Protein AF-Q8A6H8-F1 (afdb_monomer)

InterPro domains:
  IPR009057 Homedomain-like superfamily [SSF46689] (124-172)
  IPR018060 AraC-like, DNA binding HTH domain [PF12833] (94-172)
  IPR018060 AraC-like, DNA binding HTH domain [PS01124] (63-174)
  IPR018060 AraC-like, DNA binding HTH domain [SM00342] (88-172)
  IPR050204 AraC/XylS family transcriptional regulators [PTHR46796] (53-175)

pLDDT: mean 92.29, std 6.69, range [44.81, 97.75]

Sequence (185 aa):
MITVVFQPYAAKALLHIPVHLFHGKDVAMDEVEDVELSDLAKQVTDTSDNIVCIRLIEQFFLRRLYAFSEYNLKRMSAVFQEINLQPQINIPQLSEAACLSSKQFGRVFADHVGTTPKEYLRIVRMQRALFLLQQDVTLPFVQVAYECGYSDQSHMIKEFKLFSGYTPAEYLSVCAPYSDYFSEF

Structure (mmCIF, N/CA/C/O backbone):
data_AF-Q8A6H8-F1
#
_entry.id   AF-Q8A6H8-F1
#
loop_
_atom_site.group_PDB
_atom_site.id
_atom_site.type_symbol
_atom_site.label_atom_id
_atom_site.label_alt_id
_atom_site.label_comp_id
_atom_site.label_asym_id
_atom_site.label_entity_id
_atom_site.label_seq_id
_atom_site.pdbx_PDB_ins_code
_atom_site.Cartn_x
_atom_site.Cartn_y
_atom_site.Cartn_z
_atom_site.occupancy
_atom_site.B_iso_or_equiv
_atom_site.auth_seq_id
_atom_site.auth_comp_id
_atom_site.auth_asym_id
_atom_site.auth_atom_id
_atom_site.pdbx_PDB_model_num
ATOM 1 N N . MET A 1 1 ? -2.819 -14.679 -17.493 1.00 79.56 1 MET A N 1
ATOM 2 C CA . MET A 1 1 ? -2.708 -13.319 -16.930 1.00 79.56 1 MET A CA 1
ATOM 3 C C . MET A 1 1 ? -1.572 -13.351 -15.928 1.00 79.56 1 MET A C 1
ATOM 5 O O . MET A 1 1 ? -1.612 -14.199 -15.047 1.00 79.56 1 MET A O 1
ATOM 9 N N . ILE A 1 2 ? -0.545 -12.525 -16.126 1.00 89.00 2 ILE A N 1
ATOM 10 C CA . ILE A 1 2 ? 0.584 -12.386 -15.199 1.00 89.00 2 ILE A CA 1
ATOM 11 C C . ILE A 1 2 ? 0.407 -11.044 -14.495 1.00 89.00 2 ILE A C 1
ATOM 13 O O . ILE A 1 2 ? 0.223 -10.033 -15.169 1.00 89.00 2 ILE A O 1
ATOM 17 N N . THR A 1 3 ? 0.462 -11.048 -13.167 1.00 90.81 3 THR A N 1
ATOM 18 C CA . THR A 1 3 ? 0.374 -9.840 -12.342 1.00 90.81 3 THR A CA 1
ATOM 19 C C . THR A 1 3 ? 1.660 -9.706 -11.544 1.00 90.81 3 THR A C 1
ATOM 21 O O . THR A 1 3 ? 2.112 -10.673 -10.935 1.00 90.81 3 THR A O 1
ATOM 24 N N . VAL A 1 4 ? 2.246 -8.510 -11.546 1.00 90.25 4 VAL A N 1
ATOM 25 C CA . VAL A 1 4 ? 3.421 -8.180 -10.734 1.00 90.25 4 VAL A CA 1
ATOM 26 C C . VAL A 1 4 ? 2.961 -7.277 -9.600 1.00 90.25 4 VAL A C 1
ATOM 28 O O . VAL A 1 4 ? 2.483 -6.172 -9.847 1.00 90.25 4 VAL A O 1
ATOM 31 N N . VAL A 1 5 ? 3.090 -7.754 -8.364 1.00 89.94 5 VAL A N 1
ATOM 32 C CA . VAL A 1 5 ? 2.719 -7.001 -7.162 1.00 89.94 5 VAL A CA 1
ATOM 33 C C . VAL A 1 5 ? 3.993 -6.538 -6.469 1.00 89.94 5 VAL A C 1
ATOM 35 O O . VAL A 1 5 ? 4.878 -7.338 -6.169 1.00 89.94 5 VAL A O 1
ATOM 38 N N . PHE A 1 6 ? 4.107 -5.232 -6.234 1.00 89.38 6 PHE A N 1
ATOM 39 C CA . PHE A 1 6 ? 5.250 -4.653 -5.535 1.00 89.38 6 PHE A CA 1
ATOM 40 C C . PHE A 1 6 ? 4.948 -4.464 -4.054 1.00 89.38 6 PHE A C 1
ATOM 42 O O . PHE A 1 6 ? 3.821 -4.158 -3.669 1.00 89.38 6 PHE A O 1
ATOM 49 N N . GLN A 1 7 ? 5.997 -4.518 -3.230 1.00 88.88 7 GLN A N 1
ATOM 50 C CA . GLN A 1 7 ? 5.920 -3.916 -1.902 1.00 88.88 7 GLN A CA 1
ATOM 51 C C . GLN A 1 7 ? 5.551 -2.428 -2.053 1.00 88.88 7 GLN A C 1
ATOM 53 O O . GLN A 1 7 ? 6.111 -1.767 -2.938 1.00 88.88 7 GLN A O 1
ATOM 58 N N . PRO A 1 8 ? 4.671 -1.862 -1.206 1.00 90.44 8 PRO A N 1
ATOM 59 C CA . PRO A 1 8 ? 4.075 -0.548 -1.470 1.00 90.44 8 PRO A CA 1
ATOM 60 C C . PRO A 1 8 ? 5.084 0.596 -1.620 1.00 90.44 8 PRO A C 1
ATOM 62 O O . PRO A 1 8 ? 4.815 1.563 -2.315 1.00 90.44 8 PRO A O 1
ATOM 65 N N . TYR A 1 9 ? 6.264 0.489 -1.005 1.00 91.94 9 TYR A N 1
ATOM 66 C CA . TYR A 1 9 ? 7.333 1.490 -1.083 1.00 91.94 9 TYR A CA 1
ATOM 67 C C . TYR A 1 9 ? 8.402 1.207 -2.159 1.00 91.94 9 TYR A C 1
ATOM 69 O O . TYR A 1 9 ? 9.326 2.009 -2.337 1.00 91.94 9 TYR A O 1
ATOM 77 N N . ALA A 1 10 ? 8.318 0.064 -2.848 1.00 90.31 10 ALA A N 1
ATOM 78 C CA . ALA A 1 10 ? 9.340 -0.420 -3.777 1.00 90.31 10 ALA A CA 1
ATOM 79 C C . ALA A 1 10 ? 9.082 -0.026 -5.238 1.00 90.31 10 ALA A C 1
ATOM 81 O O . ALA A 1 10 ? 10.030 0.023 -6.019 1.00 90.31 10 ALA A O 1
ATOM 82 N N . ALA A 1 11 ? 7.839 0.302 -5.610 1.00 90.12 11 ALA A N 1
ATOM 83 C CA . ALA A 1 11 ? 7.481 0.613 -6.996 1.00 90.12 11 ALA A CA 1
ATOM 84 C C . ALA A 1 11 ? 8.335 1.752 -7.584 1.00 90.12 11 ALA A C 1
ATOM 86 O O . ALA A 1 11 ? 8.859 1.613 -8.686 1.00 90.12 11 ALA A O 1
ATOM 87 N N . LYS A 1 12 ? 8.600 2.824 -6.821 1.00 88.94 12 LYS A N 1
ATOM 88 C CA . LYS A 1 12 ? 9.499 3.913 -7.251 1.00 88.94 12 LYS A CA 1
ATOM 89 C C . LYS A 1 12 ? 10.909 3.418 -7.601 1.00 88.94 12 LYS A C 1
ATOM 91 O O . LYS A 1 12 ? 11.497 3.889 -8.567 1.00 88.94 12 LYS A O 1
ATOM 96 N N . ALA A 1 13 ? 11.451 2.472 -6.833 1.00 86.06 13 ALA A N 1
ATOM 97 C CA . ALA A 1 13 ? 12.796 1.939 -7.054 1.00 86.06 13 ALA A CA 1
ATOM 98 C C . ALA A 1 13 ? 12.891 1.057 -8.308 1.00 86.06 13 ALA A C 1
ATOM 100 O O . ALA A 1 13 ? 13.973 0.878 -8.849 1.00 86.06 13 ALA A O 1
ATOM 101 N N . LEU A 1 14 ? 11.765 0.510 -8.767 1.00 89.12 14 LEU A N 1
ATOM 102 C CA . LEU A 1 14 ? 11.696 -0.409 -9.903 1.00 89.12 14 LEU A CA 1
ATOM 103 C C . LEU A 1 14 ? 11.236 0.286 -11.191 1.00 89.12 14 LEU A C 1
ATOM 105 O O . LEU A 1 14 ? 11.689 -0.053 -12.283 1.00 89.12 14 LEU A O 1
ATOM 109 N N . LEU A 1 15 ? 10.361 1.282 -11.065 1.00 88.25 15 LEU A N 1
ATOM 110 C CA . LEU A 1 15 ? 9.856 2.083 -12.180 1.00 88.25 15 LEU A CA 1
ATOM 111 C C . LEU A 1 15 ? 10.680 3.354 -12.410 1.00 88.25 15 LEU A C 1
ATOM 113 O O . LEU A 1 15 ? 10.558 3.963 -13.460 1.00 88.25 15 LEU A O 1
ATOM 117 N N . HIS A 1 16 ? 11.498 3.773 -11.438 1.00 85.88 16 HIS A N 1
ATOM 118 C CA . HIS A 1 16 ? 12.244 5.042 -11.442 1.00 85.88 16 HIS A CA 1
ATOM 119 C C . HIS A 1 16 ? 11.366 6.297 -11.623 1.00 85.88 16 HIS A C 1
ATOM 121 O O . HIS A 1 16 ? 11.869 7.378 -11.928 1.00 85.88 16 HIS A O 1
ATOM 127 N N . ILE A 1 17 ? 10.061 6.174 -11.373 1.00 87.38 17 ILE A N 1
ATOM 128 C CA . ILE A 1 17 ? 9.063 7.237 -11.503 1.00 87.38 17 ILE A CA 1
ATOM 129 C C . ILE A 1 17 ? 8.408 7.456 -10.133 1.00 87.38 17 ILE A C 1
ATOM 131 O O . ILE A 1 17 ? 8.108 6.476 -9.442 1.00 87.38 17 ILE A O 1
ATOM 135 N N . PRO A 1 18 ? 8.178 8.712 -9.703 1.00 87.12 18 PRO A N 1
ATOM 136 C CA . PRO A 1 18 ? 7.430 8.982 -8.481 1.00 87.12 18 PRO A CA 1
ATOM 137 C C . PRO A 1 18 ? 6.023 8.379 -8.549 1.00 87.12 18 PRO A C 1
ATOM 139 O O . PRO A 1 18 ? 5.228 8.714 -9.426 1.00 87.12 18 PRO A O 1
ATOM 142 N N . VAL A 1 19 ? 5.692 7.513 -7.592 1.00 90.31 19 VAL A N 1
ATOM 143 C CA . VAL A 1 19 ? 4.457 6.710 -7.634 1.00 90.31 19 VAL A CA 1
ATOM 144 C C . VAL A 1 19 ? 3.213 7.575 -7.419 1.00 90.31 19 VAL A C 1
ATOM 146 O O . VAL A 1 19 ? 2.127 7.228 -7.873 1.00 90.31 19 VAL A O 1
ATOM 149 N N . HIS A 1 20 ? 3.356 8.756 -6.804 1.00 87.81 20 HIS A N 1
ATOM 150 C CA . HIS A 1 20 ? 2.240 9.689 -6.609 1.00 87.81 20 HIS A CA 1
ATOM 151 C C . HIS A 1 20 ? 1.619 10.178 -7.923 1.00 87.81 20 HIS A C 1
ATOM 153 O O . HIS A 1 20 ? 0.476 10.630 -7.919 1.00 87.81 20 HIS A O 1
ATOM 159 N N . LEU A 1 21 ? 2.332 10.071 -9.050 1.00 87.25 21 LEU A N 1
ATOM 160 C CA . LEU A 1 21 ? 1.800 10.413 -10.372 1.00 87.25 21 LEU A CA 1
ATOM 161 C C . LEU A 1 21 ? 0.691 9.447 -10.829 1.00 87.25 21 LEU A C 1
ATOM 163 O O . LEU A 1 21 ? -0.188 9.847 -11.603 1.00 87.25 21 LEU A O 1
ATOM 167 N N . PHE A 1 22 ? 0.699 8.221 -10.296 1.00 88.06 22 PHE A N 1
ATOM 168 C CA . PHE A 1 22 ? -0.263 7.151 -10.575 1.00 88.06 22 PHE A CA 1
ATOM 169 C C . PHE A 1 22 ? -1.423 7.094 -9.567 1.00 88.06 22 PHE A C 1
ATOM 171 O O . PHE A 1 22 ? -2.296 6.239 -9.678 1.00 88.06 22 PHE A O 1
ATOM 178 N N . HIS A 1 23 ? -1.462 7.982 -8.568 1.00 88.12 23 HIS A N 1
ATOM 179 C CA . HIS A 1 23 ? -2.478 7.925 -7.516 1.00 88.12 23 HIS A CA 1
ATOM 180 C C . HIS A 1 23 ? -3.898 8.022 -8.093 1.00 88.12 23 HIS A C 1
ATOM 182 O O . HIS A 1 23 ? -4.257 9.018 -8.723 1.00 88.12 23 HIS A O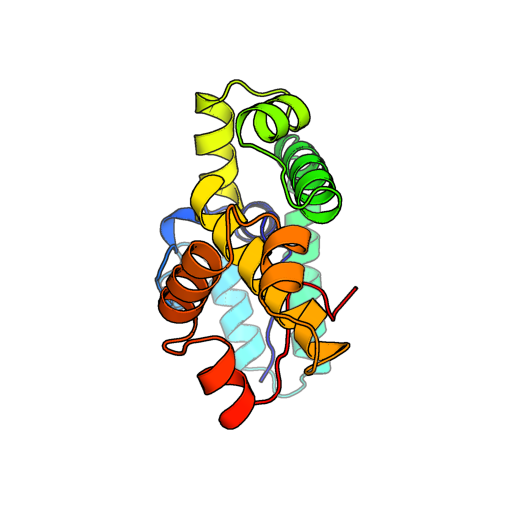 1
ATOM 188 N N . GLY A 1 24 ? -4.705 6.986 -7.839 1.00 85.31 24 GLY A N 1
ATOM 189 C CA . GLY A 1 24 ? -6.109 6.927 -8.248 1.00 85.31 24 GLY A CA 1
ATOM 190 C C . GLY A 1 24 ? -6.302 6.768 -9.755 1.00 85.31 24 GLY A C 1
ATOM 191 O O . GLY A 1 24 ? -7.358 7.141 -10.263 1.00 85.31 24 GLY A O 1
ATOM 192 N N . LYS A 1 25 ? -5.284 6.273 -10.470 1.00 88.00 25 LYS A N 1
ATOM 193 C CA . LYS A 1 25 ? -5.311 6.077 -11.918 1.00 88.00 25 LYS A CA 1
ATOM 194 C C . LYS A 1 25 ? -4.886 4.660 -12.272 1.00 88.00 25 LYS A C 1
ATOM 196 O O . LYS A 1 25 ? -3.893 4.166 -11.743 1.00 88.00 25 LYS A O 1
ATOM 201 N N . ASP A 1 26 ? -5.570 4.095 -13.254 1.00 88.69 26 ASP A N 1
ATOM 202 C CA . ASP A 1 26 ? -5.070 2.961 -14.019 1.00 88.69 26 ASP A CA 1
ATOM 203 C C . ASP A 1 26 ? -4.310 3.533 -15.219 1.00 88.69 26 ASP A C 1
ATOM 205 O O . ASP A 1 26 ? -4.898 4.235 -16.041 1.00 88.69 26 ASP A O 1
ATOM 209 N N . VAL A 1 27 ? -2.996 3.307 -15.277 1.00 87.75 27 VAL A N 1
ATOM 210 C CA . VAL A 1 27 ? -2.124 3.860 -16.326 1.00 87.75 27 VAL A CA 1
ATOM 211 C C . VAL A 1 27 ? -1.640 2.736 -17.225 1.00 87.75 27 VAL A C 1
ATOM 213 O O . VAL A 1 27 ? -1.119 1.726 -16.745 1.00 87.75 27 VAL A O 1
ATOM 216 N N . ALA A 1 28 ? -1.833 2.906 -18.531 1.00 86.75 28 ALA A N 1
ATOM 217 C CA . ALA A 1 28 ? -1.372 1.943 -19.517 1.00 86.75 28 ALA A CA 1
ATOM 218 C C . ALA A 1 28 ? 0.157 2.021 -19.675 1.00 86.75 28 ALA A C 1
ATOM 220 O O . ALA A 1 28 ? 0.766 3.073 -19.488 1.00 86.75 28 ALA A O 1
ATOM 221 N N . MET A 1 29 ? 0.802 0.895 -19.995 1.00 82.31 29 MET A N 1
ATOM 222 C CA . MET A 1 29 ? 2.273 0.821 -20.033 1.00 82.31 29 MET A CA 1
ATOM 223 C C . MET A 1 29 ? 2.904 1.722 -21.102 1.00 82.31 29 MET A C 1
ATOM 225 O O . MET A 1 29 ? 4.041 2.145 -20.938 1.00 82.31 29 MET A O 1
ATOM 229 N N . ASP A 1 30 ? 2.177 2.017 -22.176 1.00 79.06 30 ASP A N 1
ATOM 230 C CA . ASP A 1 30 ? 2.574 2.923 -23.256 1.00 79.06 30 ASP A CA 1
ATOM 231 C C . ASP A 1 30 ? 2.450 4.411 -22.890 1.00 79.06 30 ASP A C 1
ATOM 233 O O . ASP A 1 30 ? 3.101 5.249 -23.512 1.00 79.06 30 ASP A O 1
ATOM 237 N N . GLU A 1 31 ? 1.659 4.746 -21.868 1.00 83.94 31 GLU A N 1
ATOM 238 C CA . GLU A 1 31 ? 1.574 6.100 -21.301 1.00 83.94 31 GLU A CA 1
ATOM 239 C C . GLU A 1 31 ? 2.688 6.380 -20.284 1.00 83.94 31 GLU A C 1
ATOM 241 O O . GLU A 1 31 ? 2.928 7.530 -19.908 1.00 83.94 31 GLU A O 1
ATOM 246 N N . VAL A 1 32 ? 3.382 5.336 -19.823 1.00 85.06 32 VAL A N 1
ATOM 247 C CA . VAL A 1 32 ? 4.562 5.484 -18.977 1.00 85.06 32 VAL A CA 1
ATOM 248 C C . VAL A 1 32 ? 5.726 5.923 -19.863 1.00 85.06 32 VAL A C 1
ATOM 250 O O . VAL A 1 32 ? 6.092 5.226 -20.805 1.00 85.06 32 VAL A O 1
ATOM 253 N N . GLU A 1 33 ? 6.348 7.062 -19.549 1.00 86.00 33 GLU A N 1
ATOM 254 C CA . GLU A 1 33 ? 7.526 7.594 -20.259 1.00 86.00 33 GLU A CA 1
ATOM 255 C C . GLU A 1 33 ? 8.808 6.773 -19.967 1.00 86.00 33 GLU A C 1
ATOM 257 O O . GLU A 1 33 ? 9.845 7.301 -19.565 1.00 86.00 33 GLU A O 1
ATOM 262 N N . ASP A 1 34 ? 8.737 5.453 -20.153 1.00 89.75 34 ASP A N 1
ATOM 263 C CA . ASP A 1 34 ? 9.796 4.480 -19.911 1.00 89.75 34 ASP A CA 1
ATOM 264 C C . ASP A 1 34 ? 9.889 3.483 -21.077 1.00 89.75 34 ASP A C 1
ATOM 266 O O . ASP A 1 34 ? 9.114 2.529 -21.206 1.00 89.75 34 ASP A O 1
ATOM 270 N N . VAL A 1 35 ? 10.881 3.719 -21.939 1.00 90.81 35 VAL A N 1
ATOM 271 C CA . VAL A 1 35 ? 11.100 2.934 -23.161 1.00 90.81 35 VAL A CA 1
ATOM 272 C C . VAL A 1 35 ? 11.441 1.479 -22.840 1.00 90.81 35 VAL A C 1
ATOM 274 O O . VAL A 1 35 ? 10.928 0.579 -23.499 1.00 90.81 35 VAL A O 1
ATOM 277 N N . GLU A 1 36 ? 12.260 1.216 -21.814 1.00 91.69 36 GLU A N 1
ATOM 278 C CA . GLU A 1 36 ? 12.641 -0.167 -21.509 1.00 91.69 36 GLU A CA 1
ATOM 279 C C . GLU A 1 36 ? 11.456 -0.965 -20.946 1.00 91.69 36 GLU A C 1
ATOM 281 O O . GLU A 1 36 ? 11.333 -2.158 -21.223 1.00 91.69 36 GLU A O 1
ATOM 286 N N . LEU A 1 37 ? 10.590 -0.320 -20.154 1.00 91.88 37 LEU A N 1
ATOM 287 C CA . LEU A 1 37 ? 9.371 -0.943 -19.636 1.00 91.88 37 LEU A CA 1
ATOM 288 C C . LEU A 1 37 ? 8.381 -1.244 -20.769 1.00 91.88 37 LEU A C 1
ATOM 290 O O . LEU A 1 37 ? 7.800 -2.329 -20.807 1.00 91.88 37 LEU A O 1
ATOM 294 N N . SER A 1 38 ? 8.243 -0.321 -21.723 1.00 91.69 38 SER A N 1
ATOM 295 C CA . SER A 1 38 ? 7.444 -0.525 -22.936 1.00 91.69 38 SER A CA 1
ATOM 296 C C . SER A 1 38 ? 7.959 -1.697 -23.779 1.00 91.69 38 SER A C 1
ATOM 298 O O . SER A 1 38 ? 7.174 -2.500 -24.287 1.00 91.69 38 SER A O 1
ATOM 300 N N . ASP A 1 39 ? 9.279 -1.831 -23.914 1.00 93.19 39 ASP A N 1
ATOM 301 C CA . ASP A 1 39 ? 9.896 -2.943 -24.640 1.00 93.19 39 ASP A CA 1
ATOM 302 C C . ASP A 1 39 ? 9.709 -4.281 -23.915 1.00 93.19 39 ASP A C 1
ATOM 304 O O . ASP A 1 39 ? 9.414 -5.288 -24.563 1.00 93.19 39 ASP A O 1
ATOM 308 N N . LEU A 1 40 ? 9.806 -4.302 -22.580 1.00 94.31 40 LEU A N 1
ATOM 309 C CA . LEU A 1 40 ? 9.462 -5.482 -21.782 1.00 94.31 40 LEU A CA 1
ATOM 310 C C . LEU A 1 40 ? 7.999 -5.889 -22.006 1.00 94.31 40 LEU A C 1
ATOM 312 O O . LEU A 1 40 ? 7.723 -7.065 -22.237 1.00 94.31 40 LEU A O 1
ATOM 316 N N . ALA A 1 41 ? 7.065 -4.934 -21.958 1.00 92.69 41 ALA A N 1
ATOM 317 C CA . ALA A 1 41 ? 5.640 -5.204 -22.134 1.00 92.69 41 ALA A CA 1
ATOM 318 C C . ALA A 1 41 ? 5.341 -5.843 -23.502 1.00 92.69 41 ALA A C 1
ATOM 320 O O . ALA A 1 41 ? 4.582 -6.813 -23.576 1.00 92.69 41 ALA A O 1
ATOM 321 N N . LYS A 1 42 ? 5.989 -5.366 -24.575 1.00 92.81 42 LYS A N 1
ATOM 322 C CA . LYS A 1 42 ? 5.908 -5.982 -25.912 1.00 92.81 42 LYS A CA 1
ATOM 323 C C . LYS A 1 42 ? 6.450 -7.412 -25.906 1.00 92.81 42 LYS A C 1
ATOM 325 O O . LYS A 1 42 ? 5.740 -8.323 -26.313 1.00 92.81 42 LYS A O 1
ATOM 330 N N . GLN A 1 43 ? 7.650 -7.631 -25.361 1.00 94.50 43 GLN A N 1
ATOM 331 C CA . GLN A 1 43 ? 8.256 -8.969 -25.293 1.00 94.50 43 GLN A CA 1
ATOM 332 C C . GLN A 1 43 ? 7.382 -9.974 -24.531 1.00 94.50 43 GLN A C 1
ATOM 334 O O . GLN A 1 43 ? 7.242 -11.117 -24.962 1.00 94.50 43 GLN A O 1
ATOM 339 N N . VAL A 1 44 ? 6.779 -9.555 -23.416 1.00 94.69 44 VAL A N 1
ATOM 340 C CA . VAL A 1 44 ? 5.854 -10.386 -22.629 1.00 94.69 44 VAL A CA 1
ATOM 341 C C . VAL A 1 44 ? 4.567 -10.676 -23.404 1.00 94.69 44 VAL A C 1
ATOM 343 O O . VAL A 1 44 ? 4.057 -11.788 -23.324 1.00 94.69 44 VAL A O 1
ATOM 346 N N . THR A 1 45 ? 4.056 -9.709 -24.168 1.00 92.50 45 THR A N 1
ATOM 347 C CA . THR A 1 45 ? 2.838 -9.877 -24.982 1.00 92.50 45 THR A CA 1
ATOM 348 C C . THR A 1 45 ? 3.061 -10.833 -26.156 1.00 92.50 45 THR A C 1
ATOM 350 O O . THR A 1 45 ? 2.194 -11.651 -26.456 1.00 92.50 45 THR A O 1
ATOM 353 N N . ASP A 1 46 ? 4.236 -10.770 -26.785 1.00 94.19 46 ASP A N 1
ATOM 354 C CA . ASP A 1 46 ? 4.601 -11.610 -27.932 1.00 94.19 46 ASP A CA 1
ATOM 355 C C . ASP A 1 46 ? 5.032 -13.034 -27.525 1.00 94.19 46 ASP A C 1
ATOM 357 O O . ASP A 1 46 ? 5.163 -13.925 -28.370 1.00 94.19 46 ASP A O 1
ATOM 361 N N . THR A 1 47 ? 5.247 -13.276 -26.229 1.00 95.19 47 THR A N 1
ATOM 362 C CA . THR A 1 47 ? 5.685 -14.567 -25.691 1.00 95.19 47 THR A CA 1
ATOM 363 C C . THR A 1 47 ? 4.495 -15.375 -25.174 1.00 95.19 47 THR A C 1
ATOM 365 O O . THR A 1 47 ? 3.773 -14.958 -24.275 1.00 95.19 47 THR A O 1
ATOM 368 N N . SER A 1 48 ? 4.308 -16.585 -25.706 1.00 93.75 48 SER A N 1
ATOM 369 C CA . SER A 1 48 ? 3.215 -17.484 -25.298 1.00 93.75 48 SER A CA 1
ATOM 370 C C . SER A 1 48 ? 3.517 -18.318 -24.045 1.00 93.75 48 SER A C 1
ATOM 372 O O . SER A 1 48 ? 2.594 -18.831 -23.412 1.00 93.75 48 SER A O 1
ATOM 374 N N . ASP A 1 49 ? 4.792 -18.461 -23.675 1.00 96.00 49 ASP A N 1
ATOM 375 C CA . ASP A 1 49 ? 5.223 -19.225 -22.502 1.00 96.00 49 ASP A CA 1
ATOM 376 C C . ASP A 1 49 ? 5.328 -18.331 -21.256 1.00 96.00 49 ASP A C 1
ATOM 378 O O . ASP A 1 49 ? 6.235 -17.505 -21.126 1.00 96.00 49 ASP A O 1
ATOM 382 N N . ASN A 1 50 ? 4.433 -18.559 -20.290 1.00 95.00 50 ASN A N 1
ATOM 383 C CA . ASN A 1 50 ? 4.405 -17.823 -19.026 1.00 95.00 50 ASN A CA 1
ATOM 384 C C . ASN A 1 50 ? 5.716 -17.929 -18.229 1.00 95.00 50 ASN A C 1
ATOM 386 O O . ASN A 1 50 ? 6.081 -16.970 -17.554 1.00 95.00 50 ASN A O 1
ATOM 390 N N . ILE A 1 51 ? 6.437 -19.055 -18.290 1.00 96.06 51 ILE A N 1
ATOM 391 C CA . ILE A 1 51 ? 7.716 -19.215 -17.580 1.00 96.06 51 ILE A CA 1
ATOM 392 C C . ILE A 1 51 ? 8.779 -18.292 -18.176 1.00 96.06 51 ILE A C 1
ATOM 394 O O . ILE A 1 51 ? 9.586 -17.709 -17.447 1.00 96.06 51 ILE A O 1
ATOM 398 N N . VAL A 1 52 ? 8.771 -18.129 -19.500 1.00 96.88 52 VAL A N 1
ATOM 399 C CA . VAL A 1 52 ? 9.666 -17.194 -20.186 1.00 96.88 52 VAL A CA 1
ATOM 400 C C . VAL A 1 52 ? 9.285 -15.755 -19.841 1.00 96.88 52 VAL A C 1
ATOM 402 O O . VAL A 1 52 ? 10.167 -14.978 -19.482 1.00 96.88 52 VAL A O 1
ATOM 405 N N . CYS A 1 53 ? 7.991 -15.420 -19.843 1.00 97.12 53 CYS A N 1
ATOM 406 C CA . CYS A 1 53 ? 7.509 -14.097 -19.435 1.00 97.12 53 CYS A CA 1
ATOM 407 C C . CYS A 1 53 ? 7.938 -13.731 -18.008 1.00 97.12 53 CYS A C 1
ATOM 409 O O . CYS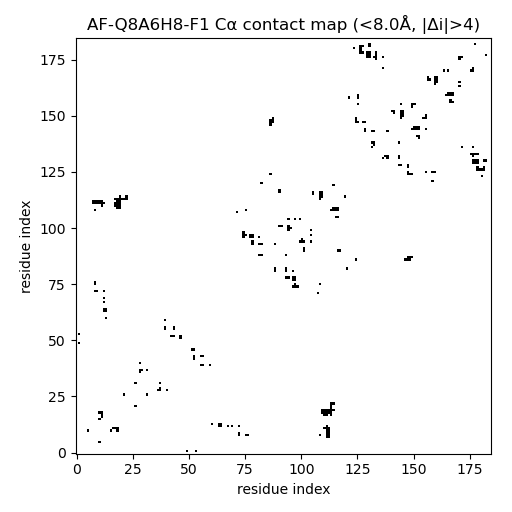 A 1 53 ? 8.466 -12.642 -17.793 1.00 97.12 53 CYS A O 1
ATOM 411 N N . ILE A 1 54 ? 7.766 -14.644 -17.044 1.00 96.88 54 ILE A N 1
ATOM 412 C CA . ILE A 1 54 ? 8.186 -14.432 -15.650 1.00 96.88 54 ILE A CA 1
ATOM 413 C C . ILE A 1 54 ? 9.686 -14.137 -15.589 1.00 96.88 54 ILE A C 1
ATOM 415 O O . ILE A 1 54 ? 10.090 -13.148 -14.985 1.00 96.88 54 ILE A O 1
ATOM 419 N N . ARG A 1 55 ? 10.512 -14.925 -16.285 1.00 97.38 55 ARG A N 1
ATOM 420 C CA . ARG A 1 55 ? 11.967 -14.722 -16.298 1.00 97.38 55 ARG A CA 1
ATOM 421 C C . ARG A 1 55 ? 12.369 -13.367 -16.883 1.00 97.38 55 ARG A C 1
ATOM 423 O O . ARG A 1 55 ? 13.277 -12.732 -16.354 1.00 97.38 55 ARG A O 1
ATOM 430 N N . LEU A 1 56 ? 11.720 -12.929 -17.964 1.00 97.00 56 LEU A N 1
ATOM 431 C CA . LEU A 1 56 ? 11.964 -11.615 -18.570 1.00 97.00 56 LEU A CA 1
ATOM 432 C C . LEU A 1 56 ? 11.648 -10.483 -17.584 1.00 97.00 56 LEU A C 1
ATOM 434 O O . LEU A 1 56 ? 12.460 -9.576 -17.397 1.00 97.00 56 LEU A O 1
ATOM 438 N N . ILE A 1 57 ? 10.497 -10.577 -16.915 1.00 96.12 57 ILE A N 1
ATOM 439 C CA . ILE A 1 57 ? 10.043 -9.619 -15.903 1.00 96.12 57 ILE A CA 1
ATOM 440 C C . ILE A 1 57 ? 11.019 -9.571 -14.717 1.00 96.12 57 ILE A C 1
ATOM 442 O O . ILE A 1 57 ? 11.449 -8.491 -14.309 1.00 96.12 57 ILE A O 1
ATOM 446 N N . GLU A 1 58 ? 11.413 -10.729 -14.183 1.00 95.69 58 GLU A N 1
ATOM 447 C CA . GLU A 1 58 ? 12.362 -10.826 -13.070 1.00 95.69 58 GLU A CA 1
ATOM 448 C C . GLU A 1 58 ? 13.721 -10.227 -13.435 1.00 95.69 58 GLU A C 1
ATOM 450 O O . GLU A 1 58 ? 14.256 -9.406 -12.691 1.00 95.69 58 GLU A O 1
ATOM 455 N N . GLN A 1 59 ? 14.276 -10.592 -14.595 1.00 95.44 59 GLN A N 1
ATOM 456 C CA . GLN A 1 59 ? 15.565 -10.072 -15.053 1.00 95.44 59 GLN A CA 1
ATOM 457 C C . GLN A 1 59 ? 15.541 -8.551 -15.205 1.00 95.44 59 GLN A C 1
ATOM 459 O O . GLN A 1 59 ? 16.491 -7.876 -14.799 1.00 95.44 59 GLN A O 1
ATOM 464 N N . PHE A 1 60 ? 14.453 -8.007 -15.748 1.00 94.81 60 PHE A N 1
ATOM 465 C CA . PHE A 1 60 ? 14.269 -6.572 -15.894 1.00 94.81 60 PHE A CA 1
ATOM 466 C C . PHE A 1 60 ? 14.268 -5.851 -14.540 1.00 94.81 60 PHE A C 1
ATOM 468 O O . PHE A 1 60 ? 15.063 -4.929 -14.325 1.00 94.81 60 PHE A O 1
ATOM 475 N N . PHE A 1 61 ? 13.423 -6.287 -13.604 1.00 93.50 61 PHE A N 1
ATOM 476 C CA . PHE A 1 61 ? 13.289 -5.619 -12.310 1.00 93.50 61 PHE A CA 1
ATOM 477 C C . PHE A 1 61 ? 14.508 -5.820 -11.408 1.00 93.50 61 PHE A C 1
ATOM 479 O O . PHE A 1 61 ? 14.922 -4.873 -10.741 1.00 93.50 61 PHE A O 1
ATOM 486 N N . LEU A 1 62 ? 15.150 -6.993 -11.434 1.00 91.44 62 LEU A N 1
ATOM 487 C CA . LEU A 1 62 ? 16.401 -7.221 -10.705 1.00 91.44 62 LEU A CA 1
ATOM 488 C C . LEU A 1 62 ? 17.518 -6.313 -11.221 1.00 91.44 62 LEU A C 1
ATOM 490 O O . LEU A 1 62 ? 18.223 -5.699 -10.421 1.00 91.44 62 LEU A O 1
ATOM 494 N N . ARG A 1 63 ? 17.659 -6.168 -12.547 1.00 91.75 63 ARG A N 1
ATOM 495 C CA . ARG A 1 63 ? 18.647 -5.257 -13.146 1.00 91.75 63 ARG A CA 1
ATOM 496 C C . ARG A 1 63 ? 18.461 -3.826 -12.644 1.00 91.75 63 ARG A C 1
ATOM 498 O O . ARG A 1 63 ? 19.441 -3.182 -12.273 1.00 91.75 63 ARG A O 1
ATOM 505 N N . ARG A 1 64 ? 17.218 -3.340 -12.611 1.00 89.44 64 ARG A N 1
ATOM 506 C CA . ARG A 1 64 ? 16.900 -1.994 -12.112 1.00 89.44 64 ARG A CA 1
ATOM 507 C C . ARG A 1 64 ? 17.169 -1.848 -10.625 1.00 89.44 64 ARG A C 1
ATOM 509 O O . ARG A 1 64 ? 17.817 -0.888 -10.224 1.00 89.44 64 ARG A O 1
ATOM 516 N N . LEU A 1 65 ? 16.781 -2.844 -9.832 1.00 85.81 65 LEU A N 1
ATOM 517 C CA . LEU A 1 65 ? 17.033 -2.856 -8.396 1.00 85.81 65 LEU A CA 1
ATOM 518 C C . LEU A 1 65 ? 18.533 -2.762 -8.072 1.00 85.81 65 LEU A C 1
ATOM 520 O O . LEU A 1 65 ? 18.914 -2.004 -7.186 1.00 85.81 65 LEU A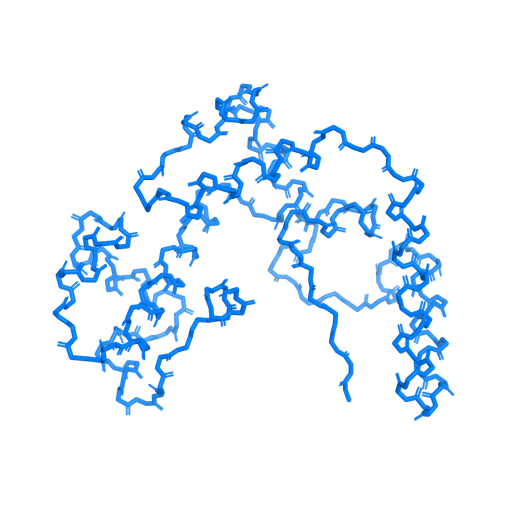 O 1
ATOM 524 N N . TYR A 1 66 ? 19.394 -3.484 -8.800 1.00 83.94 66 TYR A N 1
ATOM 525 C CA . TYR A 1 66 ? 20.848 -3.428 -8.592 1.00 83.94 66 TYR A CA 1
ATOM 526 C C . TYR A 1 66 ? 21.492 -2.119 -9.057 1.00 83.94 66 TYR A C 1
ATOM 528 O O . TYR A 1 66 ? 22.496 -1.696 -8.485 1.00 83.94 66 TYR A O 1
ATOM 536 N N . ALA A 1 67 ? 20.933 -1.472 -10.081 1.00 80.38 67 ALA A N 1
ATOM 537 C CA . ALA A 1 67 ? 21.418 -0.179 -10.558 1.00 80.38 67 ALA A CA 1
ATOM 538 C C . ALA A 1 67 ? 21.051 0.979 -9.609 1.00 80.38 67 ALA A C 1
ATOM 540 O O . ALA A 1 67 ? 21.607 2.074 -9.716 1.00 80.38 67 ALA A O 1
ATOM 541 N N . PHE A 1 68 ? 20.127 0.747 -8.677 1.00 72.88 68 PHE A N 1
ATOM 542 C CA . PHE A 1 68 ? 19.507 1.784 -7.875 1.00 72.88 68 PHE A CA 1
ATOM 543 C C . PHE A 1 68 ? 20.009 1.767 -6.424 1.00 72.88 68 PHE A C 1
ATOM 545 O O . PHE A 1 68 ? 19.759 0.839 -5.658 1.00 72.88 68 PHE A O 1
ATOM 552 N N . SER A 1 69 ? 20.710 2.828 -6.008 1.00 64.88 69 SER A N 1
ATOM 553 C CA . SER A 1 69 ? 21.131 3.010 -4.610 1.00 64.88 69 SER A CA 1
ATOM 554 C C . SER A 1 69 ? 20.265 4.060 -3.903 1.00 64.88 69 SER A C 1
ATOM 556 O O . SER A 1 69 ? 20.594 5.243 -3.870 1.00 64.88 69 SER A O 1
ATOM 558 N N . GLU A 1 70 ? 19.142 3.646 -3.303 1.00 73.19 70 GLU A N 1
ATOM 559 C CA . GLU A 1 70 ? 18.297 4.561 -2.516 1.00 73.19 70 GLU A CA 1
ATOM 560 C C . GLU A 1 70 ? 18.359 4.284 -1.015 1.00 73.19 70 GLU A C 1
ATOM 562 O O . GLU A 1 70 ? 17.817 3.307 -0.496 1.00 73.19 70 GLU A O 1
ATOM 567 N N . TYR A 1 71 ? 18.942 5.227 -0.278 1.00 77.88 71 TYR A N 1
ATOM 568 C CA . TYR A 1 71 ? 18.864 5.256 1.183 1.00 77.88 71 TYR A CA 1
ATOM 569 C C . TYR A 1 71 ? 17.414 5.396 1.684 1.00 77.88 71 TYR A C 1
ATOM 571 O O . TYR A 1 71 ? 17.097 4.937 2.782 1.00 77.88 71 TYR A O 1
ATOM 579 N N . ASN A 1 72 ? 16.515 5.987 0.884 1.00 88.31 72 ASN A N 1
ATOM 580 C CA . ASN A 1 72 ? 15.100 6.103 1.236 1.00 88.31 72 ASN A CA 1
ATOM 581 C C . ASN A 1 72 ? 14.376 4.756 1.219 1.00 88.31 72 ASN A C 1
ATOM 583 O O . ASN A 1 72 ? 13.461 4.583 2.015 1.00 88.31 72 ASN A O 1
ATOM 587 N N . LEU A 1 73 ? 14.819 3.776 0.422 1.00 88.31 73 LEU A N 1
ATOM 588 C CA . LEU A 1 73 ? 14.210 2.445 0.420 1.00 88.31 73 LEU A CA 1
ATOM 589 C C . LEU A 1 73 ? 14.361 1.768 1.791 1.00 88.31 73 LEU A C 1
ATOM 591 O O . LEU A 1 73 ? 13.399 1.221 2.323 1.00 88.31 73 LEU A O 1
ATOM 595 N N . LYS A 1 74 ? 15.541 1.889 2.415 1.00 89.62 74 LYS A N 1
ATOM 596 C CA . LYS A 1 74 ? 15.782 1.388 3.780 1.00 89.62 74 LYS A CA 1
ATOM 597 C C . LYS A 1 74 ? 14.938 2.125 4.821 1.00 89.62 74 LYS A C 1
ATOM 599 O O . LYS A 1 74 ? 14.382 1.492 5.711 1.00 89.62 74 LYS A O 1
ATOM 604 N N . ARG A 1 75 ? 14.807 3.451 4.691 1.00 94.06 75 ARG A N 1
ATOM 605 C CA . ARG A 1 75 ? 13.945 4.261 5.571 1.00 94.06 75 ARG A CA 1
ATOM 606 C C . ARG A 1 75 ? 12.484 3.842 5.458 1.00 94.06 75 ARG A C 1
ATOM 608 O O . ARG A 1 75 ? 11.828 3.668 6.475 1.00 94.06 75 ARG A O 1
ATOM 615 N N . MET A 1 76 ? 11.983 3.654 4.238 1.00 94.88 76 MET A N 1
ATOM 616 C CA . MET A 1 76 ? 10.608 3.210 4.016 1.00 94.88 76 MET A CA 1
ATOM 617 C C . MET A 1 76 ? 10.397 1.782 4.511 1.00 94.88 76 MET A C 1
ATOM 619 O O . MET A 1 76 ? 9.394 1.524 5.160 1.00 94.88 76 MET A O 1
ATOM 623 N N . SER A 1 77 ? 11.364 0.884 4.326 1.00 92.94 77 SER A N 1
ATOM 624 C CA . SER A 1 77 ? 11.299 -0.457 4.914 1.00 92.94 77 SER A CA 1
ATOM 625 C C . SER A 1 77 ? 11.126 -0.412 6.439 1.00 92.94 77 SER A C 1
ATOM 627 O O . SER A 1 77 ? 10.274 -1.122 6.964 1.00 92.94 77 SER A O 1
ATOM 629 N N . ALA A 1 78 ? 11.876 0.444 7.146 1.00 94.00 78 ALA A N 1
ATOM 630 C CA . ALA A 1 78 ? 11.728 0.620 8.594 1.00 94.00 78 ALA A CA 1
ATOM 631 C C . ALA A 1 78 ? 10.356 1.208 8.970 1.00 94.00 78 ALA A C 1
ATOM 633 O O . ALA A 1 78 ? 9.692 0.716 9.877 1.00 94.00 78 ALA A O 1
ATOM 634 N N . VAL A 1 79 ? 9.884 2.214 8.227 1.00 96.81 79 VAL A N 1
ATOM 635 C CA . VAL A 1 79 ? 8.540 2.795 8.404 1.00 96.81 79 VAL A CA 1
ATOM 636 C C . VAL A 1 79 ? 7.454 1.729 8.271 1.00 96.81 79 VAL A C 1
ATOM 638 O O . VAL A 1 79 ? 6.545 1.681 9.090 1.00 96.81 79 VAL A O 1
ATOM 641 N N . PHE A 1 80 ? 7.539 0.864 7.261 1.00 95.38 80 PHE A N 1
ATOM 642 C CA . PHE A 1 80 ? 6.543 -0.179 7.022 1.00 95.38 80 PHE A CA 1
ATOM 643 C C . PHE A 1 80 ? 6.587 -1.293 8.068 1.00 95.38 80 PHE A C 1
ATOM 645 O O . PHE A 1 80 ? 5.536 -1.797 8.460 1.00 95.38 80 PHE A O 1
ATOM 652 N N . GLN A 1 81 ? 7.773 -1.621 8.585 1.00 94.44 81 GLN A N 1
ATOM 653 C CA . GLN A 1 81 ? 7.903 -2.503 9.741 1.00 94.44 81 GLN A CA 1
ATOM 654 C C . GLN A 1 81 ? 7.143 -1.936 10.951 1.00 94.44 81 GLN A C 1
ATOM 656 O O . GLN A 1 81 ? 6.333 -2.642 11.549 1.00 94.44 81 GLN A O 1
ATOM 661 N N . GLU A 1 82 ? 7.324 -0.651 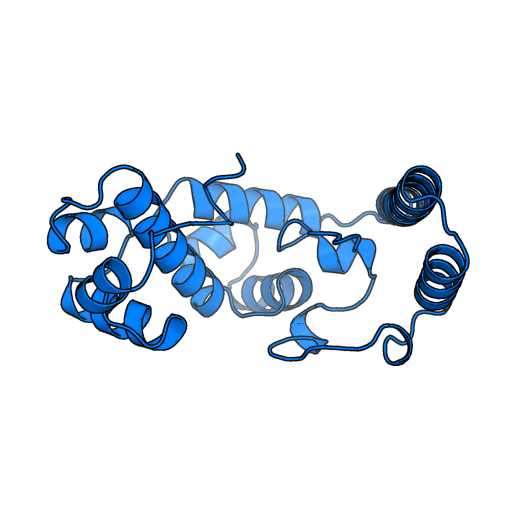11.266 1.00 96.38 82 GLU A N 1
ATOM 662 C CA . GLU A 1 82 ? 6.604 0.004 12.365 1.00 96.38 82 GLU A CA 1
ATOM 663 C C . GLU A 1 82 ? 5.088 0.069 12.120 1.00 96.38 82 GLU A C 1
ATOM 665 O O . GLU A 1 82 ? 4.300 -0.236 13.017 1.00 96.38 82 GLU A O 1
ATOM 670 N N . ILE A 1 83 ? 4.661 0.383 10.888 1.00 95.50 83 ILE A N 1
ATOM 671 C CA . ILE A 1 83 ? 3.243 0.359 10.494 1.00 95.50 83 ILE A CA 1
ATOM 672 C C . ILE A 1 83 ? 2.627 -1.009 10.769 1.00 95.50 83 ILE A C 1
ATOM 674 O O . ILE A 1 83 ? 1.506 -1.052 11.273 1.00 95.50 83 ILE A O 1
ATOM 678 N N . ASN A 1 84 ? 3.335 -2.100 10.462 1.00 92.50 84 ASN A N 1
ATOM 679 C CA . ASN A 1 84 ? 2.846 -3.474 10.601 1.00 92.50 84 ASN A CA 1
ATOM 680 C C . ASN A 1 84 ? 2.853 -3.972 12.053 1.00 92.50 84 ASN A C 1
ATOM 682 O O . ASN A 1 84 ? 1.950 -4.715 12.438 1.00 92.50 84 ASN A O 1
ATOM 686 N N . LEU A 1 85 ? 3.799 -3.516 12.877 1.00 92.69 85 LEU A N 1
ATOM 687 C CA . LEU A 1 85 ? 3.897 -3.896 14.289 1.00 92.69 85 LEU A CA 1
ATOM 688 C C . LEU A 1 85 ? 2.953 -3.102 15.203 1.00 92.69 85 LEU A C 1
ATOM 690 O O . LEU A 1 85 ? 2.516 -3.623 16.226 1.00 92.69 85 LEU A O 1
ATOM 694 N N . GLN A 1 86 ? 2.631 -1.853 14.853 1.00 93.69 86 GLN A N 1
ATOM 695 C CA . GLN A 1 86 ? 1.932 -0.930 15.748 1.00 93.69 86 GLN A CA 1
ATOM 696 C C . GLN A 1 86 ? 0.621 -0.398 15.132 1.00 93.69 86 GLN A C 1
ATOM 698 O O . GLN A 1 86 ? 0.633 0.595 14.401 1.00 93.69 86 GLN A O 1
ATOM 703 N N . PRO A 1 87 ? -0.552 -0.982 15.454 1.00 90.44 87 PRO A N 1
ATOM 704 C CA . PRO A 1 87 ? -1.843 -0.531 14.917 1.00 90.44 87 PRO A CA 1
ATOM 705 C C . PRO A 1 87 ? -2.212 0.929 15.191 1.00 90.44 87 PRO A C 1
ATOM 707 O O . PRO A 1 87 ? -2.923 1.558 14.405 1.00 90.44 87 PRO A O 1
ATOM 710 N N . GLN A 1 88 ? -1.706 1.483 16.291 1.00 91.06 88 GLN A N 1
ATOM 711 C CA . GLN A 1 88 ? -2.013 2.837 16.752 1.00 91.06 88 GLN A CA 1
ATOM 712 C C . GLN A 1 88 ? -0.893 3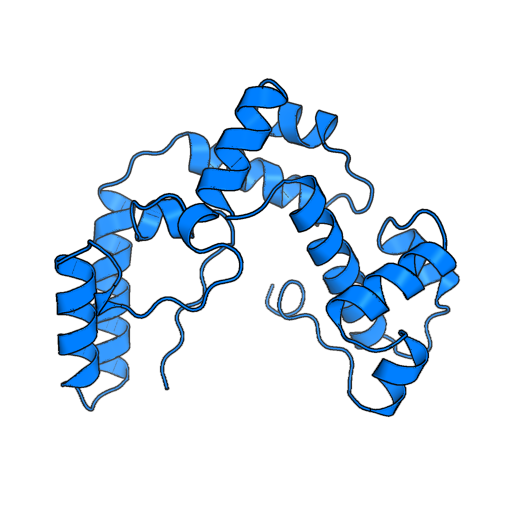.848 16.464 1.00 91.06 88 GLN A C 1
ATOM 714 O O . GLN A 1 88 ? -0.926 4.961 16.991 1.00 91.06 88 GLN A O 1
ATOM 719 N N . ILE A 1 89 ? 0.090 3.489 15.630 1.00 94.75 89 ILE A N 1
ATOM 720 C CA . ILE A 1 89 ? 1.203 4.386 15.316 1.00 94.75 89 ILE A CA 1
ATOM 721 C C . ILE A 1 89 ? 0.724 5.687 14.665 1.00 94.75 89 ILE A C 1
ATOM 723 O O . ILE A 1 89 ? -0.211 5.709 13.855 1.00 94.75 89 ILE A O 1
ATOM 727 N N . ASN A 1 90 ? 1.375 6.793 15.022 1.00 94.06 90 ASN A N 1
ATOM 728 C CA . ASN A 1 90 ? 1.065 8.115 14.494 1.00 94.06 90 ASN A CA 1
ATOM 729 C C . ASN A 1 90 ? 2.149 8.642 13.537 1.00 94.06 90 ASN A C 1
ATOM 731 O O . ASN A 1 90 ? 3.270 8.144 13.468 1.00 94.06 90 ASN A O 1
ATOM 735 N N . ILE A 1 91 ? 1.797 9.678 12.770 1.00 96.06 91 ILE A N 1
ATOM 736 C CA . ILE A 1 91 ? 2.685 10.258 11.750 1.00 96.06 91 ILE A CA 1
ATOM 737 C C . ILE A 1 91 ? 4.010 10.785 12.333 1.00 96.06 91 ILE A C 1
ATOM 739 O O . ILE A 1 91 ? 5.042 10.527 11.712 1.00 96.06 91 ILE A O 1
ATOM 743 N N . PRO A 1 92 ? 4.036 11.485 13.489 1.00 96.81 92 PRO A N 1
ATOM 744 C CA . PRO A 1 92 ? 5.291 11.854 14.143 1.00 96.81 92 PRO A CA 1
ATOM 745 C C . PRO A 1 92 ? 6.237 10.670 14.379 1.00 96.81 92 PRO A C 1
ATOM 747 O O . PRO A 1 92 ? 7.391 10.742 13.959 1.00 96.81 92 PRO A O 1
ATOM 750 N N . GLN A 1 93 ? 5.740 9.565 14.945 1.00 96.62 93 GLN A N 1
ATOM 751 C CA . GLN A 1 93 ? 6.539 8.356 15.187 1.00 96.62 93 GLN A CA 1
ATOM 752 C C . GLN A 1 93 ? 7.089 7.761 13.884 1.00 96.62 93 GLN A C 1
ATOM 754 O O . GLN A 1 93 ? 8.265 7.417 13.808 1.00 96.62 93 GLN A O 1
ATOM 759 N N . LEU A 1 94 ? 6.279 7.707 12.820 1.00 97.38 94 LEU A N 1
ATOM 760 C CA . LEU A 1 94 ? 6.747 7.235 11.510 1.00 97.38 94 LEU A CA 1
ATOM 761 C C . LEU A 1 94 ? 7.836 8.138 10.916 1.00 97.38 94 LEU A C 1
ATOM 763 O O . LEU A 1 94 ? 8.793 7.650 10.318 1.00 97.38 94 LEU A O 1
ATOM 767 N N . SER A 1 95 ? 7.713 9.458 11.084 1.00 97.44 95 SER A N 1
ATOM 768 C CA . SER A 1 95 ? 8.738 10.393 10.607 1.00 97.44 95 SER A CA 1
ATOM 769 C C . SER A 1 95 ? 10.064 10.233 11.357 1.00 97.44 95 SER A C 1
ATOM 771 O O . SER A 1 95 ? 11.130 10.291 10.740 1.00 97.44 95 SER A O 1
ATOM 773 N N . GLU A 1 96 ? 9.999 9.941 12.658 1.00 96.62 96 GLU A N 1
ATOM 774 C CA . GLU A 1 96 ? 11.162 9.641 13.491 1.00 96.62 96 GLU A CA 1
ATOM 775 C C . GLU A 1 96 ? 11.824 8.316 13.086 1.00 96.62 96 GLU A C 1
ATOM 777 O O . GLU A 1 96 ? 13.035 8.291 12.861 1.00 96.62 96 GLU A O 1
ATOM 782 N N . ALA A 1 97 ? 11.035 7.258 12.864 1.00 95.81 97 ALA A N 1
ATOM 783 C CA . ALA A 1 97 ? 11.519 5.971 12.355 1.00 95.81 97 ALA A CA 1
ATOM 784 C C . ALA A 1 97 ? 12.218 6.100 10.987 1.00 95.81 97 ALA A C 1
ATOM 786 O O . ALA A 1 97 ? 13.193 5.407 10.703 1.00 95.81 97 ALA A O 1
ATOM 787 N N . ALA A 1 98 ? 11.767 7.036 10.146 1.00 95.75 98 ALA A N 1
ATOM 788 C CA . ALA A 1 98 ? 12.417 7.361 8.877 1.00 95.75 98 ALA A CA 1
ATOM 789 C C . ALA A 1 98 ? 13.674 8.245 9.022 1.00 95.75 98 ALA A C 1
ATOM 791 O O . ALA A 1 98 ? 14.368 8.479 8.028 1.00 95.75 98 ALA A O 1
ATOM 792 N N . CYS A 1 99 ? 13.948 8.777 10.218 1.00 95.88 99 CYS A N 1
ATOM 793 C CA . CYS A 1 99 ? 14.943 9.818 10.489 1.00 95.88 99 CYS A CA 1
ATOM 794 C C . CYS A 1 99 ? 14.755 11.061 9.595 1.00 95.88 99 CYS A C 1
ATOM 796 O O . CYS A 1 99 ? 15.704 11.560 8.980 1.00 95.88 99 CYS A O 1
ATOM 798 N N . LEU A 1 100 ? 13.512 11.540 9.480 1.00 96.19 100 LEU A N 1
ATOM 799 C CA . LEU A 1 100 ? 13.118 12.669 8.636 1.00 96.19 100 LEU A CA 1
ATOM 800 C C . LEU A 1 100 ? 12.245 13.667 9.404 1.00 96.19 100 LEU A C 1
ATOM 802 O O . LEU A 1 100 ? 11.448 13.297 10.259 1.00 96.19 100 LEU A O 1
ATOM 806 N N . SER A 1 101 ? 12.315 14.947 9.029 1.00 97.00 101 SER A N 1
ATOM 807 C CA . SER A 1 101 ? 11.290 15.909 9.463 1.00 97.00 101 SER A CA 1
ATOM 808 C C . SER A 1 101 ? 9.922 15.543 8.878 1.00 97.00 101 SER A C 1
ATOM 810 O O . SER A 1 101 ? 9.845 14.957 7.797 1.00 97.00 101 SER A O 1
ATOM 812 N N . SER A 1 102 ? 8.823 15.964 9.513 1.00 95.31 102 SER A N 1
ATOM 813 C CA . SER A 1 102 ? 7.463 15.639 9.049 1.00 95.31 102 SER A CA 1
ATOM 814 C C . SER A 1 102 ? 7.203 16.064 7.598 1.00 95.31 102 SER A C 1
ATOM 816 O O . SER A 1 102 ? 6.583 15.325 6.834 1.00 95.31 102 SER A O 1
ATOM 818 N N . LYS A 1 103 ? 7.725 17.229 7.183 1.00 95.56 103 LYS A N 1
ATOM 819 C CA . LYS A 1 103 ? 7.591 17.727 5.805 1.00 95.56 103 LYS A CA 1
ATOM 820 C C . LYS A 1 103 ? 8.366 16.864 4.807 1.00 95.56 103 LYS A C 1
ATOM 822 O O . LYS A 1 103 ? 7.849 16.551 3.738 1.00 95.56 103 LYS A O 1
ATOM 827 N N . GLN A 1 104 ? 9.600 16.481 5.142 1.00 96.56 104 GLN A N 1
ATOM 828 C CA . GLN A 1 104 ? 10.400 15.603 4.285 1.00 96.56 104 GLN A CA 1
ATOM 829 C C . GLN A 1 104 ? 9.790 14.206 4.211 1.00 96.56 104 GLN A C 1
ATOM 831 O O . GLN A 1 104 ? 9.693 13.661 3.117 1.00 96.56 104 GLN A O 1
ATOM 836 N N . PHE A 1 105 ? 9.349 13.666 5.348 1.00 97.75 105 PHE A N 1
ATOM 837 C CA . PHE A 1 105 ? 8.698 12.367 5.433 1.00 97.75 105 PHE A CA 1
ATOM 838 C C . PHE A 1 105 ? 7.456 12.311 4.547 1.00 97.75 105 PHE A C 1
ATOM 840 O O . PHE A 1 105 ? 7.368 11.423 3.712 1.00 97.75 105 PHE A O 1
ATOM 847 N N . GLY A 1 106 ? 6.550 13.290 4.650 1.00 96.75 106 GLY A N 1
ATOM 848 C CA . GLY A 1 106 ? 5.344 13.325 3.818 1.00 96.75 106 GLY A CA 1
ATOM 849 C C . GLY A 1 106 ? 5.648 13.292 2.317 1.00 96.75 106 GLY A C 1
ATOM 850 O O . GLY A 1 106 ? 5.031 12.518 1.592 1.00 96.75 106 GLY A O 1
ATOM 851 N N . ARG A 1 107 ? 6.639 14.074 1.860 1.00 94.81 107 ARG A N 1
ATOM 852 C CA . ARG A 1 107 ? 7.068 14.079 0.451 1.00 94.81 107 ARG A CA 1
ATOM 853 C C . ARG A 1 107 ? 7.691 12.745 0.034 1.00 94.81 107 ARG A C 1
ATOM 855 O O . ARG A 1 107 ? 7.272 12.172 -0.960 1.00 94.81 107 ARG A O 1
ATOM 862 N N . VAL A 1 108 ? 8.671 12.252 0.796 1.00 94.62 108 VAL A N 1
ATOM 863 C CA . VAL A 1 108 ? 9.370 10.992 0.483 1.00 94.62 108 VAL A CA 1
ATOM 864 C C . VAL A 1 108 ? 8.386 9.823 0.479 1.00 94.62 108 VAL A C 1
ATOM 866 O O . VAL A 1 108 ? 8.407 9.016 -0.440 1.00 94.62 108 VAL A O 1
ATOM 869 N N . PHE A 1 109 ? 7.489 9.755 1.461 1.00 96.19 109 PHE A N 1
ATOM 870 C CA . PHE A 1 109 ? 6.474 8.713 1.532 1.00 96.19 109 PHE A CA 1
ATOM 871 C C . PHE A 1 109 ? 5.546 8.753 0.313 1.00 96.19 109 PHE A C 1
ATOM 873 O O . PHE A 1 109 ? 5.360 7.725 -0.326 1.00 96.19 109 PHE A O 1
ATOM 880 N N . ALA A 1 110 ? 5.028 9.927 -0.064 1.00 94.94 110 ALA A N 1
ATOM 881 C CA . ALA A 1 110 ? 4.179 10.054 -1.249 1.00 94.94 110 ALA A CA 1
ATOM 882 C C . ALA A 1 110 ? 4.917 9.665 -2.540 1.00 94.94 110 ALA A C 1
ATOM 884 O O . ALA A 1 110 ? 4.359 8.958 -3.373 1.00 94.94 110 ALA A O 1
ATOM 885 N N . ASP A 1 111 ? 6.189 10.045 -2.690 1.00 92.81 111 ASP A N 1
ATOM 886 C CA . ASP A 1 111 ? 7.000 9.650 -3.848 1.00 92.81 111 ASP A CA 1
ATOM 887 C C . ASP A 1 111 ? 7.153 8.129 -3.975 1.00 92.81 111 ASP A C 1
ATOM 889 O O . ASP A 1 111 ? 7.188 7.613 -5.091 1.00 92.81 111 ASP A O 1
ATOM 893 N N . HIS A 1 112 ? 7.259 7.421 -2.849 1.00 93.12 112 HIS A N 1
ATOM 894 C CA . HIS A 1 112 ? 7.463 5.972 -2.815 1.00 93.12 112 HIS A CA 1
ATOM 895 C C . HIS A 1 112 ? 6.176 5.154 -2.862 1.00 93.12 112 HIS A C 1
ATOM 897 O O . HIS A 1 112 ? 6.160 4.110 -3.504 1.00 93.12 112 HIS A O 1
ATOM 903 N N . VAL A 1 113 ? 5.139 5.607 -2.159 1.00 93.81 113 VAL A N 1
ATOM 904 C CA . VAL A 1 113 ? 3.914 4.841 -1.875 1.00 93.81 113 VAL A CA 1
ATOM 905 C C . VAL A 1 113 ? 2.733 5.326 -2.715 1.00 93.81 113 VAL A C 1
ATOM 907 O O . VAL A 1 113 ? 1.741 4.627 -2.874 1.00 93.81 113 VAL A O 1
ATOM 910 N N . GLY A 1 114 ? 2.818 6.537 -3.261 1.00 93.44 114 GLY A N 1
ATOM 911 C CA . GLY A 1 114 ? 1.792 7.133 -4.111 1.00 93.44 114 GLY A CA 1
ATOM 912 C C . GLY A 1 114 ? 0.700 7.905 -3.375 1.00 93.44 114 GLY A C 1
ATOM 913 O O . GLY A 1 114 ? -0.021 8.683 -3.988 1.00 93.44 114 GLY A O 1
ATOM 914 N N . THR A 1 115 ? 0.606 7.764 -2.056 1.00 93.94 115 THR A N 1
ATOM 915 C CA . THR A 1 115 ? -0.412 8.416 -1.223 1.00 93.94 115 THR A CA 1
ATOM 916 C C . THR A 1 115 ? 0.218 9.060 0.013 1.00 93.94 115 THR A C 1
ATOM 918 O O . THR A 1 115 ? 1.403 8.871 0.295 1.00 93.94 115 THR A O 1
ATOM 921 N N . THR A 1 116 ? -0.545 9.845 0.772 1.00 95.50 116 THR A N 1
ATOM 922 C CA . THR A 1 116 ? -0.035 10.412 2.023 1.00 95.50 116 THR A CA 1
ATOM 923 C C . THR A 1 116 ? 0.091 9.337 3.114 1.00 95.50 116 THR A C 1
ATOM 925 O O . THR A 1 116 ? -0.698 8.389 3.144 1.00 95.50 116 THR A O 1
ATOM 928 N N . PRO A 1 117 ? 1.003 9.497 4.097 1.00 96.44 117 PRO A N 1
ATOM 929 C CA . PRO A 1 117 ? 1.097 8.576 5.234 1.00 96.44 117 PRO A CA 1
ATOM 930 C C . PRO A 1 117 ? -0.235 8.365 5.964 1.00 96.44 117 PRO A C 1
ATOM 932 O O . PRO A 1 117 ? -0.552 7.266 6.410 1.00 96.44 117 PRO A O 1
ATOM 935 N N . LYS A 1 118 ? -1.038 9.431 6.083 1.00 95.56 118 LYS A N 1
ATOM 936 C CA . LYS A 1 118 ? -2.331 9.387 6.767 1.00 95.56 118 LYS A CA 1
ATOM 937 C C . LYS A 1 118 ? -3.340 8.537 6.002 1.00 95.56 118 LYS A C 1
ATOM 939 O O . LYS A 1 118 ? -4.042 7.750 6.624 1.00 95.56 118 LYS A O 1
ATOM 944 N N . GLU A 1 119 ? -3.434 8.711 4.688 1.00 94.81 119 GLU A N 1
ATOM 945 C CA . GLU A 1 119 ? -4.320 7.912 3.837 1.00 94.81 119 GLU A CA 1
ATOM 946 C C . GLU A 1 119 ? -3.902 6.444 3.835 1.00 94.81 119 GLU A C 1
ATOM 948 O O . GLU A 1 119 ? -4.746 5.580 4.060 1.00 94.81 119 GLU A O 1
ATOM 953 N N . TYR A 1 120 ? -2.601 6.174 3.713 1.00 95.44 120 TYR A N 1
ATOM 954 C CA . TYR A 1 120 ? -2.074 4.814 3.757 1.00 95.44 120 TYR A CA 1
ATOM 955 C C . 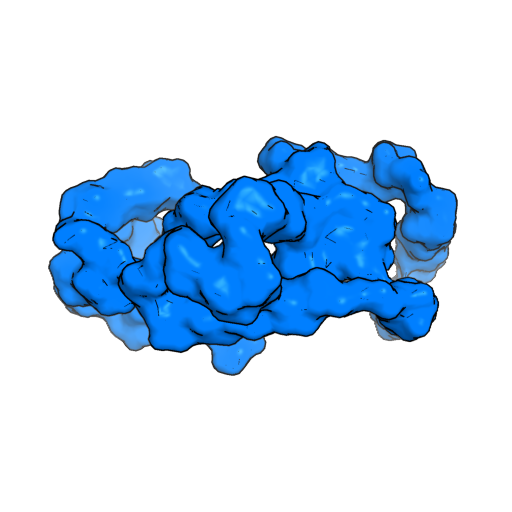TYR A 1 120 ? -2.408 4.096 5.070 1.00 95.44 120 TYR A C 1
ATOM 957 O O . TYR A 1 120 ? -2.893 2.967 5.054 1.00 95.44 120 TYR A O 1
ATOM 965 N N . LEU A 1 121 ? -2.236 4.760 6.220 1.00 95.75 121 LEU A N 1
ATOM 966 C CA . LEU A 1 121 ? -2.609 4.174 7.510 1.00 95.75 121 LEU A CA 1
ATOM 967 C C . LEU A 1 121 ? -4.092 3.792 7.569 1.00 95.75 121 LEU A C 1
ATOM 969 O O . LEU A 1 121 ? -4.414 2.755 8.136 1.00 95.75 121 LEU A O 1
ATOM 973 N N . ARG A 1 122 ? -4.998 4.578 6.973 1.00 95.50 122 ARG A N 1
ATOM 974 C CA . ARG A 1 122 ? -6.437 4.247 6.936 1.00 95.50 122 ARG A CA 1
ATOM 975 C C . ARG A 1 122 ? -6.694 2.959 6.152 1.00 95.50 122 ARG A C 1
ATOM 977 O O . ARG A 1 122 ? -7.467 2.123 6.613 1.00 95.50 122 ARG A O 1
ATOM 984 N N . ILE A 1 123 ? -6.005 2.783 5.021 1.00 94.56 123 ILE A N 1
ATOM 985 C CA . ILE A 1 123 ? -6.058 1.556 4.212 1.00 94.56 123 ILE A CA 1
ATOM 986 C C . ILE A 1 123 ? -5.549 0.369 5.036 1.00 94.56 123 ILE A C 1
ATOM 988 O O . ILE A 1 123 ? -6.242 -0.637 5.154 1.00 94.56 123 ILE A O 1
ATOM 992 N N . VAL A 1 124 ? -4.391 0.506 5.690 1.00 95.31 124 VAL A N 1
ATOM 993 C CA . VAL A 1 124 ? -3.822 -0.565 6.526 1.00 95.31 124 VAL A CA 1
ATOM 994 C C . VAL A 1 124 ? -4.749 -0.935 7.688 1.00 95.31 124 VAL A C 1
ATOM 996 O O . VAL A 1 124 ? -4.893 -2.115 7.990 1.00 95.31 124 VAL A O 1
ATOM 999 N N . ARG A 1 125 ? -5.418 0.030 8.337 1.00 95.88 125 ARG A N 1
ATOM 1000 C CA . ARG A 1 125 ? -6.400 -0.277 9.396 1.00 95.88 125 ARG A CA 1
ATOM 1001 C C . ARG A 1 125 ? -7.572 -1.101 8.875 1.00 95.88 125 ARG A C 1
ATOM 1003 O O . ARG A 1 125 ? -7.975 -2.053 9.537 1.00 95.88 125 ARG A O 1
ATOM 1010 N N . MET A 1 126 ? -8.087 -0.770 7.692 1.00 96.06 126 MET A N 1
ATOM 1011 C CA . MET A 1 126 ? -9.147 -1.561 7.070 1.00 96.06 126 MET A CA 1
ATOM 1012 C C . MET A 1 126 ? -8.652 -2.968 6.723 1.00 96.06 126 MET A C 1
ATOM 1014 O O . MET A 1 126 ? -9.348 -3.939 7.001 1.00 96.06 126 MET A O 1
ATOM 1018 N N . GLN A 1 127 ? -7.441 -3.085 6.178 1.00 95.69 127 GLN A N 1
ATOM 1019 C CA . GLN A 1 127 ? -6.818 -4.373 5.876 1.00 95.69 127 GLN A CA 1
ATOM 1020 C C . GLN A 1 127 ? -6.643 -5.236 7.132 1.00 95.69 127 GLN A C 1
ATOM 1022 O O . GLN A 1 127 ? -6.958 -6.421 7.112 1.00 95.69 127 GLN A O 1
ATOM 1027 N N . ARG A 1 128 ? -6.253 -4.641 8.267 1.00 96.00 128 ARG A N 1
ATOM 1028 C CA . ARG A 1 128 ? -6.239 -5.340 9.563 1.00 96.00 128 ARG A CA 1
ATOM 1029 C C . ARG A 1 128 ? -7.628 -5.807 9.979 1.00 96.00 128 ARG A C 1
ATOM 1031 O O . ARG A 1 128 ? -7.770 -6.937 10.430 1.00 96.00 128 ARG A O 1
ATOM 1038 N N . ALA A 1 129 ? -8.646 -4.962 9.817 1.00 96.50 129 ALA A N 1
ATOM 1039 C CA . ALA A 1 129 ? -10.014 -5.320 10.179 1.00 96.50 129 ALA A CA 1
ATOM 1040 C C . ALA A 1 129 ? -10.518 -6.501 9.339 1.00 96.50 129 ALA A C 1
ATOM 1042 O O . ALA A 1 129 ? -11.107 -7.429 9.886 1.00 96.50 129 ALA A O 1
ATOM 1043 N N . LEU A 1 130 ? -10.230 -6.498 8.033 1.00 96.69 130 LEU A N 1
ATOM 1044 C CA . LEU A 1 130 ? -10.504 -7.625 7.143 1.00 96.69 130 LEU A CA 1
ATOM 1045 C C . LEU A 1 130 ? -9.756 -8.883 7.586 1.00 96.69 130 LEU A C 1
ATOM 1047 O O . LEU A 1 130 ? -10.371 -9.938 7.675 1.00 96.69 130 LEU A O 1
ATOM 1051 N N . PHE A 1 131 ? -8.470 -8.769 7.920 1.00 96.50 131 PHE A N 1
ATOM 1052 C CA . PHE A 1 131 ? -7.664 -9.898 8.379 1.00 96.50 131 PHE A CA 1
ATOM 1053 C C . PHE A 1 131 ? -8.202 -10.513 9.678 1.00 96.50 131 PHE A C 1
ATOM 1055 O O . PHE A 1 131 ? -8.357 -11.726 9.756 1.00 96.50 131 PHE A O 1
ATOM 1062 N N . LEU A 1 132 ? -8.553 -9.704 10.682 1.00 96.25 132 LEU A N 1
ATOM 1063 C CA . LEU A 1 132 ? -9.136 -10.213 11.930 1.00 96.25 132 LEU A CA 1
ATOM 1064 C C . LEU A 1 132 ? -10.473 -10.921 11.681 1.00 96.25 132 LEU A C 1
ATOM 1066 O O . LEU A 1 132 ? -10.687 -12.025 12.175 1.00 96.25 132 LEU A O 1
ATOM 1070 N N . LEU A 1 133 ? -11.347 -10.321 10.869 1.00 96.31 133 LEU A N 1
ATOM 1071 C CA . LEU A 1 133 ? -12.638 -10.917 10.514 1.00 96.31 133 LEU A CA 1
ATOM 1072 C C . LEU A 1 133 ? -12.490 -12.177 9.648 1.00 96.31 133 LEU A C 1
ATOM 1074 O O . LEU A 1 133 ? -13.346 -13.052 9.701 1.00 96.31 133 LEU A O 1
ATOM 1078 N N . GLN A 1 134 ? -11.417 -12.285 8.864 1.00 95.50 134 GLN A N 1
ATOM 1079 C CA . GLN A 1 134 ? -11.066 -13.492 8.113 1.00 95.50 134 GLN A CA 1
ATOM 1080 C C . GLN A 1 134 ? -10.679 -14.649 9.037 1.00 95.50 134 GLN A C 1
ATOM 1082 O O . GLN A 1 134 ? -11.013 -15.793 8.735 1.00 95.50 134 GLN A O 1
ATOM 1087 N N . GLN A 1 135 ? -10.005 -14.367 10.155 1.00 94.88 135 GLN A N 1
ATOM 1088 C CA . GLN A 1 135 ? -9.669 -15.384 11.156 1.00 94.88 135 GLN A CA 1
ATOM 1089 C C . GLN A 1 135 ? -10.889 -15.793 11.991 1.00 94.88 135 GLN A C 1
ATOM 1091 O O . GLN A 1 135 ? -11.077 -16.976 12.268 1.00 94.88 135 GLN A O 1
ATOM 1096 N N . ASP A 1 136 ? -11.728 -14.829 12.377 1.00 96.06 136 ASP A N 1
ATOM 1097 C CA . ASP A 1 136 ? -12.965 -15.077 13.115 1.00 96.06 136 ASP A CA 1
ATOM 1098 C C . ASP A 1 136 ? -14.040 -14.036 12.766 1.00 96.06 136 ASP A C 1
ATOM 1100 O O . ASP A 1 136 ? -14.049 -12.898 13.243 1.00 96.06 136 ASP A O 1
ATOM 1104 N N . VAL A 1 137 ? -15.006 -14.467 11.952 1.00 95.19 137 VAL A N 1
ATOM 1105 C CA . VAL A 1 137 ? -16.135 -13.642 11.494 1.00 95.19 137 VAL A CA 1
ATOM 1106 C C . VAL A 1 137 ? -17.099 -13.249 12.617 1.00 95.19 137 VAL A C 1
ATOM 1108 O O . VAL A 1 137 ? -17.952 -12.386 12.413 1.00 95.19 137 VAL A O 1
ATOM 1111 N N . THR A 1 138 ? -17.003 -13.881 13.790 1.00 95.44 138 THR A N 1
ATOM 1112 C CA . THR A 1 138 ? -17.893 -13.638 14.933 1.00 95.44 138 THR A CA 1
ATOM 1113 C C . THR A 1 138 ? -17.355 -12.587 15.907 1.00 95.44 138 THR A C 1
ATOM 1115 O O . THR A 1 138 ? -18.060 -12.216 16.850 1.00 95.44 138 THR A O 1
ATOM 1118 N N . LEU A 1 139 ? -16.145 -12.063 15.666 1.00 97.19 139 LEU A N 1
ATOM 1119 C CA . LEU A 1 139 ? -15.521 -11.054 16.518 1.00 97.19 139 LEU A CA 1
ATOM 1120 C C . LEU A 1 139 ? -16.410 -9.809 16.693 1.00 97.19 139 LEU A C 1
ATOM 1122 O O . LEU A 1 139 ? -16.879 -9.224 15.709 1.00 97.19 139 LEU A O 1
ATOM 1126 N N . PRO A 1 140 ? -16.599 -9.320 17.934 1.00 97.56 140 PRO A N 1
ATOM 1127 C CA . PRO A 1 140 ? -17.327 -8.082 18.170 1.00 97.56 140 PRO A CA 1
ATOM 1128 C C . PRO A 1 140 ? -16.656 -6.894 17.470 1.00 97.56 140 PRO A C 1
ATOM 1130 O O . PRO A 1 140 ? -15.484 -6.601 17.698 1.00 97.56 140 PRO A O 1
ATOM 1133 N N . PHE A 1 141 ? -17.409 -6.120 16.686 1.00 97.00 141 PHE A N 1
ATOM 1134 C CA . PHE A 1 141 ? -16.848 -4.980 15.943 1.00 97.00 141 PHE A CA 1
ATOM 1135 C C . PHE A 1 141 ? -16.204 -3.896 16.817 1.00 97.00 141 PHE A C 1
ATOM 1137 O O . PHE A 1 141 ? -15.331 -3.176 16.340 1.00 97.00 141 PHE A O 1
ATOM 1144 N N . VAL A 1 142 ? -16.602 -3.769 18.086 1.00 97.56 142 VAL A N 1
ATOM 1145 C CA . VAL A 1 142 ? -15.919 -2.888 19.050 1.00 97.56 142 VAL A CA 1
ATOM 1146 C C . VAL A 1 142 ? -14.479 -3.350 19.285 1.00 97.56 142 VAL A C 1
ATOM 1148 O O . VAL A 1 142 ? -13.569 -2.524 19.314 1.00 97.56 142 VAL A O 1
ATOM 1151 N N . GLN A 1 143 ? -14.274 -4.661 19.419 1.00 97.19 143 GLN A N 1
ATOM 1152 C CA . GLN A 1 143 ? -12.954 -5.255 19.598 1.00 97.19 143 GLN A CA 1
ATOM 1153 C C . GLN A 1 143 ? -12.116 -5.099 18.327 1.00 97.19 143 GLN A C 1
ATOM 1155 O O . GLN A 1 143 ? -10.997 -4.601 18.405 1.00 97.19 143 GLN A O 1
ATOM 1160 N N . VAL A 1 144 ? -12.688 -5.407 17.155 1.00 97.38 144 VAL A N 1
ATOM 1161 C CA . VAL A 1 144 ? -12.011 -5.215 15.858 1.00 97.38 144 VAL A CA 1
ATOM 1162 C C . VAL A 1 144 ? -11.557 -3.762 15.690 1.00 97.38 144 VAL A C 1
ATOM 1164 O O . VAL A 1 144 ? -10.412 -3.509 15.321 1.00 97.38 144 VAL A O 1
ATOM 1167 N N . ALA A 1 145 ? -12.420 -2.796 16.021 1.00 97.12 145 ALA A N 1
ATOM 1168 C CA . ALA A 1 145 ? -12.085 -1.379 15.941 1.00 97.12 145 ALA A CA 1
ATOM 1169 C C . ALA A 1 145 ? -10.881 -1.022 16.827 1.00 97.12 145 ALA A C 1
ATOM 1171 O O . ALA A 1 145 ? -9.954 -0.353 16.366 1.00 97.12 145 ALA A O 1
ATOM 1172 N N . TYR A 1 146 ? -10.875 -1.495 18.075 1.00 95.88 146 TYR A N 1
ATOM 1173 C CA . TYR A 1 146 ? -9.793 -1.243 19.024 1.00 95.88 146 TYR A CA 1
ATOM 1174 C C . TYR A 1 146 ? -8.460 -1.858 18.569 1.00 95.88 146 TYR A C 1
ATOM 1176 O O . TYR A 1 146 ? -7.444 -1.160 18.519 1.00 95.88 146 TYR A O 1
ATOM 1184 N N . GLU A 1 147 ? -8.467 -3.136 18.180 1.00 94.81 147 GLU A N 1
ATOM 1185 C CA . GLU A 1 147 ? -7.266 -3.860 17.742 1.00 94.81 147 GLU A CA 1
ATOM 1186 C C . GLU A 1 147 ? -6.680 -3.290 16.444 1.00 94.81 147 GLU A C 1
ATOM 1188 O O . GLU A 1 147 ? -5.462 -3.236 16.272 1.00 94.81 147 GLU A O 1
ATOM 1193 N N . CYS A 1 148 ? -7.531 -2.773 15.554 1.00 95.19 148 CYS A N 1
ATOM 1194 C CA . CYS A 1 148 ? -7.098 -2.144 14.308 1.00 95.19 148 CYS A CA 1
ATOM 1195 C C . CYS A 1 148 ? -6.690 -0.672 14.474 1.00 95.19 148 CYS A C 1
ATOM 1197 O O . CYS A 1 148 ? -6.291 -0.040 13.498 1.00 95.19 148 CYS A O 1
ATOM 1199 N N . GLY A 1 149 ? -6.773 -0.105 15.681 1.00 93.31 149 GLY A N 1
ATOM 1200 C CA . GLY A 1 149 ? -6.351 1.267 15.967 1.00 93.31 149 GLY A CA 1
ATOM 1201 C C . GLY A 1 149 ? -7.335 2.354 15.523 1.00 93.31 149 GLY A C 1
ATOM 1202 O O . GLY A 1 149 ? -6.921 3.486 15.253 1.00 93.31 149 GLY A O 1
ATOM 1203 N N . TYR A 1 150 ? -8.627 2.034 15.438 1.00 95.75 150 TYR A N 1
ATOM 1204 C CA . TYR A 1 150 ? -9.690 3.033 15.327 1.00 95.75 150 TYR A CA 1
ATOM 1205 C C . TYR A 1 150 ? -9.988 3.663 16.692 1.00 95.75 150 TYR A C 1
ATOM 1207 O O . TYR A 1 150 ? -9.796 3.049 17.739 1.00 95.75 150 TYR A O 1
ATOM 1215 N N . SER A 1 151 ? -10.500 4.896 16.681 1.00 92.81 151 SER A N 1
ATOM 1216 C CA . SER A 1 151 ? -10.933 5.586 17.907 1.00 92.81 151 SER A CA 1
ATOM 1217 C C . SER A 1 151 ? -12.131 4.907 18.567 1.00 92.81 151 SER A C 1
ATOM 1219 O O . SER A 1 151 ? -12.243 4.889 19.787 1.00 92.81 151 SER A O 1
ATOM 1221 N N . ASP A 1 152 ? -13.037 4.381 17.744 1.00 96.19 152 ASP A N 1
ATOM 1222 C CA . ASP A 1 152 ? -14.291 3.766 18.151 1.00 96.19 152 ASP A CA 1
ATOM 1223 C C . ASP A 1 152 ? -14.902 2.979 16.976 1.00 96.19 152 ASP A C 1
ATOM 1225 O O . ASP A 1 152 ? -14.498 3.118 15.815 1.00 96.19 152 ASP A O 1
ATOM 1229 N N . GLN A 1 153 ? -15.915 2.164 17.277 1.00 97.38 153 GLN A N 1
ATOM 1230 C CA . GLN A 1 153 ? -16.623 1.357 16.283 1.00 97.38 153 GLN A CA 1
ATOM 1231 C C . GLN A 1 153 ? -17.307 2.211 15.201 1.00 97.38 153 GLN A C 1
ATOM 1233 O O . GLN A 1 153 ? -17.351 1.809 14.040 1.00 97.38 153 GLN A O 1
ATOM 1238 N N . SER A 1 15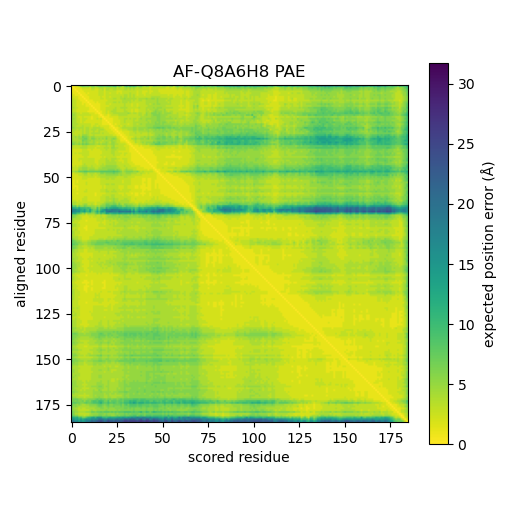4 ? -17.840 3.389 15.543 1.00 97.62 154 SER A N 1
ATOM 1239 C CA . SER A 1 154 ? -18.552 4.234 14.573 1.00 97.62 154 SER A CA 1
ATOM 1240 C C . SER A 1 154 ? -17.597 4.820 13.537 1.00 97.62 154 SER A C 1
ATOM 1242 O O . SER A 1 154 ? -17.940 4.909 12.358 1.00 97.62 154 SER A O 1
ATOM 1244 N N . HIS A 1 155 ? -16.392 5.201 13.958 1.00 96.81 155 HIS A N 1
ATOM 1245 C CA . HIS A 1 155 ? -15.315 5.608 13.069 1.00 96.81 155 HIS A CA 1
ATOM 1246 C C . HIS A 1 155 ? -14.912 4.457 12.143 1.00 96.81 155 HIS A C 1
ATOM 1248 O O . HIS A 1 155 ? -14.908 4.656 10.928 1.00 96.81 155 HIS A O 1
ATOM 1254 N N . MET A 1 156 ? -14.690 3.251 12.681 1.00 97.50 156 MET A N 1
ATOM 1255 C CA . MET A 1 156 ? -14.389 2.067 11.867 1.00 97.50 156 MET A CA 1
ATOM 1256 C C . MET A 1 156 ? -15.464 1.813 10.807 1.00 97.50 156 MET A C 1
ATOM 1258 O O . MET A 1 156 ? -15.138 1.683 9.633 1.00 97.50 156 MET A O 1
ATOM 1262 N N . ILE A 1 157 ? -16.747 1.798 11.187 1.00 97.31 157 ILE A N 1
ATOM 1263 C CA . ILE A 1 157 ? -17.856 1.545 10.253 1.00 97.31 157 ILE A CA 1
ATOM 1264 C C . ILE A 1 157 ? -17.877 2.580 9.118 1.00 97.31 157 ILE A C 1
ATOM 1266 O O . ILE A 1 157 ? -18.082 2.213 7.960 1.00 97.31 157 ILE A O 1
ATOM 1270 N N . LYS A 1 158 ? -17.650 3.865 9.426 1.00 97.31 158 LYS A N 1
ATOM 1271 C CA . LYS A 1 158 ? -17.602 4.935 8.416 1.00 97.31 158 LYS A CA 1
ATOM 1272 C C . LYS A 1 158 ? -16.456 4.737 7.427 1.00 97.31 158 LYS A C 1
ATOM 1274 O O . LYS A 1 158 ? -16.674 4.885 6.228 1.00 97.31 158 LYS A O 1
ATOM 1279 N N . GLU A 1 159 ? -15.255 4.411 7.907 1.00 96.69 159 GLU A N 1
ATOM 1280 C CA . GLU A 1 159 ? -14.100 4.179 7.029 1.00 96.69 159 GLU A CA 1
ATOM 1281 C C . GLU A 1 159 ? -14.271 2.906 6.199 1.00 96.69 159 GLU A C 1
ATOM 1283 O O . GLU A 1 159 ? -14.036 2.920 4.995 1.00 96.69 159 GLU A O 1
ATOM 1288 N N . PHE A 1 160 ? -14.748 1.826 6.816 1.00 96.31 160 PHE A N 1
ATOM 1289 C CA . PHE A 1 160 ? -14.987 0.558 6.132 1.00 96.31 160 PHE A CA 1
ATOM 1290 C C . PHE A 1 160 ? -15.994 0.732 4.988 1.00 96.31 160 PHE A C 1
ATOM 1292 O O . PHE A 1 160 ? -15.764 0.249 3.879 1.00 96.31 160 PHE A O 1
ATOM 1299 N N . LYS A 1 161 ? -17.066 1.501 5.223 1.00 96.44 161 LYS A N 1
ATOM 1300 C CA . LYS A 1 161 ? -18.051 1.840 4.191 1.00 96.44 161 LYS A CA 1
ATOM 1301 C C . LYS A 1 161 ? -17.495 2.746 3.104 1.00 96.44 161 LYS A C 1
ATOM 1303 O O . LYS A 1 161 ? -17.840 2.558 1.943 1.00 96.44 161 LYS A O 1
ATOM 1308 N N . LEU A 1 162 ? -16.635 3.700 3.456 1.00 95.88 162 LEU A N 1
ATOM 1309 C CA . LEU A 1 162 ? -15.977 4.561 2.474 1.00 95.88 162 LEU A CA 1
ATOM 1310 C C . LEU A 1 162 ? -15.155 3.745 1.467 1.00 95.88 162 LEU A C 1
ATOM 1312 O O . LEU A 1 162 ? -15.190 4.048 0.281 1.00 95.88 162 LEU A O 1
ATOM 1316 N N . PHE A 1 163 ? -14.425 2.734 1.937 1.00 93.88 163 PHE A N 1
ATOM 1317 C CA . PHE A 1 163 ? -13.530 1.950 1.088 1.00 93.88 163 PHE A CA 1
ATOM 1318 C C . PHE A 1 163 ? -14.212 0.767 0.390 1.00 93.88 163 PHE A C 1
ATOM 1320 O O . PHE A 1 163 ? -13.932 0.516 -0.775 1.00 93.88 163 PHE A O 1
ATOM 1327 N N . SER A 1 164 ? -15.099 0.036 1.075 1.00 93.62 164 SER A N 1
ATOM 1328 C CA . SER A 1 164 ? -15.747 -1.163 0.510 1.00 93.62 164 SER A CA 1
ATOM 1329 C C . SER A 1 164 ? -17.113 -0.902 -0.128 1.00 93.62 164 SER A C 1
ATOM 1331 O O . SER A 1 164 ? -17.637 -1.767 -0.821 1.00 93.62 164 SER A O 1
ATOM 1333 N N . GLY A 1 165 ? -17.735 0.248 0.152 1.00 95.81 165 GLY A N 1
ATOM 1334 C CA . GLY A 1 165 ? -19.141 0.515 -0.165 1.00 95.81 165 GLY A CA 1
ATOM 1335 C C . GLY A 1 165 ? -20.142 -0.056 0.852 1.00 95.81 165 GLY A C 1
ATOM 1336 O O . GLY A 1 165 ? -21.305 0.349 0.843 1.00 95.81 165 GLY A O 1
ATOM 1337 N N . TYR A 1 166 ? -19.701 -0.915 1.778 1.00 96.50 166 TYR A N 1
ATOM 1338 C CA . TYR A 1 166 ? -20.546 -1.621 2.746 1.00 96.50 166 TYR A CA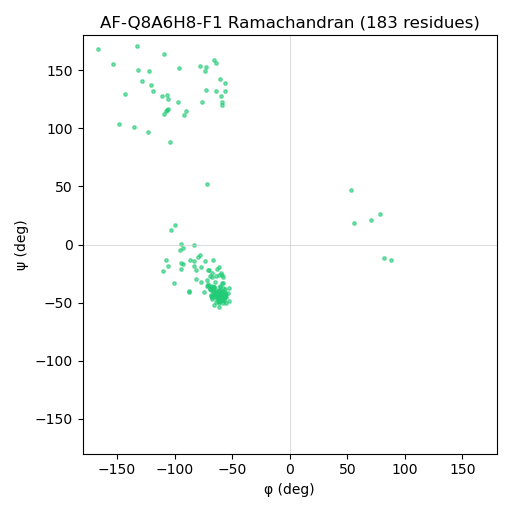 1
ATOM 1339 C C . TYR A 1 166 ? -20.128 -1.335 4.191 1.00 96.50 166 TYR A C 1
ATOM 1341 O O . TYR A 1 166 ? -18.959 -1.122 4.499 1.00 96.50 166 TYR A O 1
ATOM 1349 N N . THR A 1 167 ? -21.071 -1.358 5.127 1.00 96.56 167 THR A N 1
ATOM 1350 C CA . THR A 1 167 ? -20.711 -1.512 6.545 1.00 96.56 167 THR A CA 1
ATOM 1351 C C . THR A 1 167 ? -20.092 -2.899 6.782 1.00 96.56 167 THR A C 1
ATOM 1353 O O . THR A 1 167 ? -20.365 -3.816 6.009 1.00 96.56 167 THR A O 1
ATOM 1356 N N . PRO A 1 168 ? -19.313 -3.110 7.860 1.00 96.06 168 PRO A N 1
ATOM 1357 C CA . PRO A 1 168 ? -18.739 -4.425 8.158 1.00 96.06 168 PRO A CA 1
ATOM 1358 C C . PRO A 1 168 ? -19.786 -5.551 8.202 1.00 96.06 168 PRO A C 1
ATOM 1360 O O . PRO A 1 168 ? -19.565 -6.618 7.644 1.00 96.06 168 PRO A O 1
ATOM 1363 N N . ALA A 1 169 ? -20.959 -5.302 8.798 1.00 96.00 169 ALA A N 1
ATOM 1364 C CA . ALA A 1 169 ? -22.048 -6.280 8.852 1.00 96.00 169 ALA A CA 1
ATOM 1365 C C . ALA A 1 169 ? -22.605 -6.625 7.462 1.00 96.00 169 ALA A C 1
ATOM 1367 O O . ALA A 1 169 ? -22.793 -7.796 7.143 1.00 96.00 169 ALA A O 1
ATOM 1368 N N . GLU A 1 170 ? -22.861 -5.606 6.634 1.00 96.88 170 GLU A N 1
ATOM 1369 C CA . GLU A 1 170 ? -23.336 -5.798 5.259 1.00 96.88 170 GLU A CA 1
ATOM 1370 C C . GLU A 1 170 ? -22.294 -6.560 4.433 1.00 96.88 170 GLU A C 1
ATOM 1372 O O . GLU A 1 170 ? -22.643 -7.511 3.740 1.00 96.88 170 GLU A O 1
ATOM 1377 N N . TYR A 1 171 ? -21.017 -6.200 4.568 1.00 96.31 171 TYR A N 1
ATOM 1378 C CA . TYR A 1 171 ? -19.908 -6.839 3.867 1.00 96.31 171 TYR A CA 1
ATOM 1379 C C . TYR A 1 171 ? -19.846 -8.349 4.150 1.00 96.31 171 TYR A C 1
ATOM 1381 O O . TYR A 1 171 ? -19.820 -9.145 3.214 1.00 96.31 171 TYR A O 1
ATOM 1389 N N . LEU A 1 172 ? -19.918 -8.754 5.426 1.00 96.00 172 LEU A N 1
ATOM 1390 C CA . LEU A 1 172 ? -19.900 -10.170 5.828 1.00 96.00 172 LEU A CA 1
ATOM 1391 C C . LEU A 1 172 ? -21.103 -10.971 5.305 1.00 96.00 172 LEU A C 1
ATOM 1393 O O . LEU A 1 172 ? -21.035 -12.195 5.220 1.00 96.00 172 LEU A O 1
ATOM 1397 N N . SER A 1 173 ? -22.207 -10.305 4.954 1.00 96.12 173 SER A N 1
ATOM 1398 C CA . SER A 1 173 ? -23.383 -10.970 4.380 1.00 96.12 173 SER A CA 1
ATOM 1399 C C . SER A 1 173 ? -23.263 -11.244 2.878 1.00 96.12 173 SER A C 1
ATOM 1401 O O . SER A 1 173 ? -23.955 -12.123 2.367 1.00 96.12 173 SER A O 1
ATOM 1403 N N . VAL A 1 174 ? -22.398 -10.507 2.170 1.00 94.50 174 VAL A N 1
ATOM 1404 C CA . VAL A 1 174 ? -22.263 -10.585 0.704 1.00 94.50 174 VAL A CA 1
ATOM 1405 C C . VAL A 1 174 ? -20.955 -11.225 0.248 1.00 94.50 174 VAL A C 1
ATOM 1407 O O . VAL A 1 174 ? -20.889 -11.740 -0.867 1.00 94.50 174 VAL A O 1
ATOM 1410 N N . CYS A 1 175 ? -19.918 -11.217 1.085 1.00 92.12 175 CYS A N 1
ATOM 1411 C CA . CYS A 1 175 ? -18.615 -11.781 0.753 1.00 92.12 175 CYS A CA 1
ATOM 1412 C C . CYS A 1 175 ? -17.842 -12.233 1.996 1.00 92.12 175 CYS A C 1
ATOM 1414 O O . CYS A 1 175 ? -18.043 -11.727 3.100 1.00 92.12 175 CYS A O 1
ATOM 1416 N N . ALA A 1 176 ? -16.930 -13.186 1.799 1.00 93.69 176 ALA A N 1
ATOM 1417 C CA . ALA A 1 176 ? -15.988 -13.580 2.836 1.00 93.69 176 ALA A CA 1
ATOM 1418 C C . ALA A 1 176 ? -14.926 -12.476 3.022 1.00 93.69 176 ALA A C 1
ATOM 1420 O O . ALA A 1 176 ? -14.387 -11.995 2.021 1.00 93.69 176 ALA A O 1
ATOM 1421 N N . PRO A 1 177 ? -14.610 -12.070 4.265 1.00 94.19 177 PRO A N 1
ATOM 1422 C CA . PRO A 1 177 ? -13.536 -11.120 4.528 1.00 94.19 177 PRO A CA 1
ATOM 1423 C C . PRO A 1 177 ? -12.189 -11.701 4.110 1.00 94.19 177 PRO A C 1
ATOM 1425 O O . PRO A 1 177 ? -11.868 -12.844 4.427 1.00 94.19 177 PRO A O 1
ATOM 1428 N N . TYR A 1 178 ? -11.417 -10.896 3.383 1.00 93.69 178 TYR A N 1
ATOM 1429 C CA . TYR A 1 178 ? -10.080 -11.245 2.931 1.00 93.69 178 TYR A CA 1
ATOM 1430 C C . TYR A 1 178 ? -9.178 -10.015 2.965 1.00 93.69 178 TYR A C 1
ATOM 1432 O O . TYR A 1 178 ? -9.551 -8.970 2.430 1.00 93.69 178 TYR A O 1
ATOM 1440 N N . SER A 1 179 ? -8.003 -10.138 3.581 1.00 93.25 179 SER A N 1
ATOM 1441 C CA . SER A 1 179 ? -6.942 -9.134 3.482 1.00 93.25 179 SER A CA 1
ATOM 1442 C C . SER A 1 179 ? -5.833 -9.635 2.570 1.00 93.25 179 SER A C 1
ATOM 1444 O O . SER A 1 179 ? -5.151 -10.598 2.906 1.00 93.25 179 SER A O 1
ATOM 1446 N N . ASP A 1 180 ? -5.610 -8.950 1.455 1.00 86.06 180 ASP A N 1
ATOM 1447 C CA . ASP A 1 180 ? -4.452 -9.168 0.581 1.00 86.06 180 ASP A CA 1
ATOM 1448 C C . ASP A 1 180 ? -3.142 -8.741 1.263 1.00 86.06 180 ASP A C 1
ATOM 1450 O O . ASP A 1 180 ? -2.118 -9.402 1.139 1.00 86.06 180 ASP A O 1
ATOM 1454 N N . TYR A 1 181 ? -3.185 -7.674 2.060 1.00 89.25 181 TYR A N 1
ATOM 1455 C CA . TYR A 1 181 ? -1.996 -7.114 2.696 1.00 89.25 181 TYR A CA 1
ATOM 1456 C C . TYR A 1 181 ? -1.422 -7.964 3.845 1.00 89.25 181 TYR A C 1
ATOM 1458 O O . TYR A 1 181 ? -0.207 -7.987 4.024 1.00 89.25 181 TYR A O 1
ATOM 1466 N N . PHE A 1 182 ? -2.260 -8.634 4.647 1.00 86.25 182 PHE A N 1
ATOM 1467 C CA . PHE A 1 182 ? -1.805 -9.408 5.818 1.00 86.25 182 PHE A CA 1
ATOM 1468 C C . PHE A 1 182 ? -1.875 -10.932 5.646 1.00 86.25 182 PHE A C 1
ATOM 1470 O O . PHE A 1 182 ? -1.294 -11.636 6.466 1.00 86.25 182 PHE A O 1
ATOM 1477 N N . SER A 1 183 ? -2.560 -11.456 4.622 1.00 71.94 183 SER A N 1
ATOM 1478 C CA . SER A 1 183 ? -2.693 -12.915 4.431 1.00 71.94 183 SER A CA 1
ATOM 1479 C C . SER A 1 183 ? -1.546 -13.556 3.647 1.00 71.94 183 SER A C 1
ATOM 1481 O O . SER A 1 183 ? -1.451 -14.780 3.623 1.00 71.94 183 SER A O 1
ATOM 1483 N N . GLU A 1 184 ? -0.696 -12.762 2.991 1.00 61.69 184 GLU A N 1
ATOM 1484 C CA . GLU A 1 184 ? 0.398 -13.251 2.135 1.00 61.69 184 GLU A CA 1
ATOM 1485 C C . GLU A 1 184 ? 1.783 -13.236 2.819 1.00 61.69 184 GLU A C 1
ATOM 1487 O O . GLU A 1 184 ? 2.806 -13.345 2.140 1.00 61.69 184 GLU A O 1
ATOM 1492 N N . PHE A 1 185 ? 1.828 -13.137 4.155 1.00 44.81 185 PHE A N 1
ATOM 1493 C CA . PHE A 1 185 ? 3.059 -13.150 4.960 1.00 44.81 185 PHE A CA 1
ATOM 1494 C C . PHE A 1 185 ? 3.058 -14.230 6.044 1.00 44.81 185 PHE A C 1
ATOM 1496 O O . PHE A 1 185 ? 2.010 -14.421 6.700 1.00 44.81 185 PHE A O 1
#

Foldseek 3Di:
DDDDDDDLQCCCLQLVFQLLVCAPHDDDQVNRPDPVSVVLVVVLVPDPDVVVNVVSVCVSRVVSNVVDDDPQSVLVVQLVVCLVVDLQDDLVVSCVSSVHDSVVCQVSCCRRRNDGPVVVSLVQLLLQLLVVCLVPVPDDLQVSCVVNNHPGSVRVQVSNCVPVVHGSVRDVVPDRRDRPPPPVD

Radius of gyration: 18.76 Å; Cα contacts (8 Å, |Δi|>4): 185; chains: 1; bounding box: 45×37×48 Å

Nearest PDB structures (foldseek):
  3w6v-assembly1_A  TM=8.938E-01  e=7.010E-04  Streptomyces griseus
  1bl0-assembly1_A  TM=8.242E-01  e=2.311E-03  Escherichia coli
  7r3w-assembly3_C  TM=8.160E-01  e=3.440E-03  Salmonella enterica subsp. enterica serovar Typhimurium
  3oou-assembly1_A  TM=8.534E-01  e=5.120E-03  Listeria innocua
  7r3w-assembly4_D  TM=6.802E-01  e=1.553E-03  Salmonella enterica subsp. enterica serovar Typhimurium

Organism: Bacteroides thetaiotaomicron (strain ATCC 2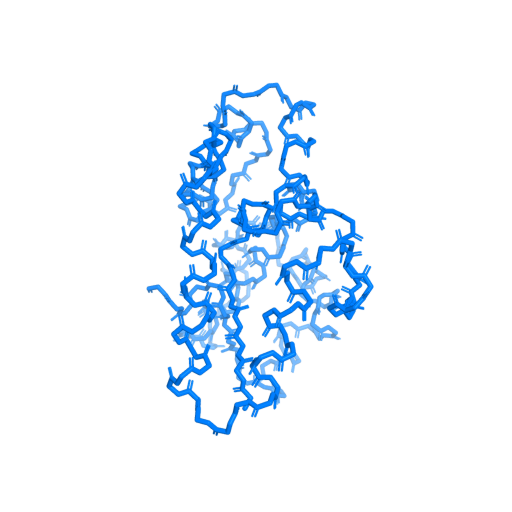9148 / DSM 2079 / JCM 5827 / CCUG 10774 / NCTC 10582 / VPI-5482 / E50) (NCBI:txid226186)

Solvent-accessible surface area (backbone atoms only — not comparable to full-atom values): 10420 Å² total; per-residue (Å²): 139,90,82,89,85,67,62,66,55,45,46,20,59,56,68,75,44,60,31,41,81,48,54,98,54,90,78,57,63,83,76,45,99,41,70,69,60,38,52,49,53,50,56,42,70,76,44,89,49,65,70,58,37,51,51,55,52,50,55,54,44,50,53,36,46,76,75,50,90,57,73,61,53,59,26,46,51,47,31,50,51,49,57,73,75,34,54,70,70,50,70,70,60,43,15,54,60,42,74,37,56,66,72,57,32,45,52,55,43,17,34,23,52,22,45,48,66,70,60,49,50,54,53,52,28,48,35,44,39,24,37,52,35,49,77,39,77,81,61,55,59,58,56,46,15,52,68,27,42,38,95,36,43,70,58,37,38,53,53,39,22,71,74,70,74,30,41,66,71,58,39,62,75,78,43,82,54,69,22,77,84,68,69,78,114

Secondary structure (DSSP, 8-state):
-------TTTHHHHH-S-GGGGTT----TTTSS-HHHHHHHHHHHH---HHHHHHHHHHHHHHHHHH---HHHHHHHHHHHHHHH-TT--HHHHHHHTTS-HHHHHHHHHHHHSS-HHHHHHHHHHHHHHHHHHH-TTS-HHHHHHHTT-SSHHHHHHHHHHHHSS-HHHHHHHS----HHHHT-

Mean predicted aligned error: 4.4 Å